Protein AF-A0A2S4LBQ1-F1 (afdb_monomer)

Secondary structure (DSSP, 8-state):
-HHHHHHHHHHHHHHHT--SSEEEEES-SSGGGGGSTTPPP-EEEEE-GGGGTTSS------TTGGGSHHHHHHHHHSTTT-----------------EEEEEEEESSS---HHHHHH-HHHHHHHHHHHHHHHHHS---EEEE-HHHHHHHTTT-TTSEE--S---S--TTTT-SEEEEE------GGGHHHHHHH---HHHHHIIIIIHHHHHHHTTSGGGSTT--SEEEEEEEEHHHHHHHHHHHHHTTS-S-EEEEE-GGGT-TT-PPPPPHHHHHHHHHHTT--HHHHHHHHHHHHHHHHHHHHHHHHHHHHHTT--PPPPPPP-------PPP--

Solvent-accessible surface area (backbone atoms only — not comparable to full-atom values): 19898 Å² total; per-residue (Å²): 118,75,66,60,56,53,52,54,49,52,54,46,52,58,38,61,66,34,88,52,35,35,41,60,51,59,78,57,96,46,77,72,56,58,70,41,91,90,51,79,82,48,73,45,79,49,71,35,77,60,48,47,71,93,48,98,71,84,90,79,95,58,89,61,39,81,61,25,66,61,41,48,48,30,57,65,75,39,65,89,77,64,89,85,82,90,77,81,73,78,70,76,78,65,75,35,62,28,41,34,40,32,35,17,39,18,71,52,45,80,72,40,60,67,44,45,67,72,33,74,66,34,40,50,50,50,49,28,52,50,56,47,58,65,70,65,81,64,50,34,31,35,32,33,42,69,73,45,41,71,65,45,57,87,72,57,75,82,28,46,81,46,68,57,80,74,83,92,66,70,88,42,36,87,25,47,25,35,36,48,51,60,55,40,64,67,50,84,85,45,47,61,59,25,69,74,71,66,54,51,60,64,55,43,23,43,42,48,31,50,46,42,48,52,64,46,62,53,31,20,26,80,54,44,45,71,38,63,56,68,36,40,38,40,31,50,17,43,71,60,38,52,56,50,48,51,51,32,42,78,67,68,51,28,82,52,63,46,80,42,78,37,65,90,40,73,36,31,76,51,69,66,78,78,48,75,64,57,53,47,53,53,34,54,73,70,71,45,53,72,65,57,57,50,48,52,50,51,52,54,50,52,49,52,50,50,51,52,52,50,51,53,49,50,52,32,49,74,69,70,68,58,75,74,84,73,80,77,82,78,79,90,79,79,88,77,82,86,82,78,135

Radius of gyration: 30.33 Å; Cα contacts (8 Å, |Δi|>4): 423; chains: 1; bounding box: 63×108×74 Å

Foldseek 3Di:
DVVVVVVVVVVQVVQCPLPFQKHKDWLDPDVVVVVDPPDDIDIDMAGECSNVVVDPDDDDDDDVLCLAPNNLLRCQVCVPPDDDDDDDDDDDQQPAAAAEEEEAAAAQDDADPCLCQPPPVNVVLLVLVLVVLLVVVQAAEEEEPPSSLVVNPPPPVNYHYDYLDDPDDLPAAARQEYEYEYFDWDDPVCVSVCVVSVDDRVSRRCNGPVSSLLVNLCSYVLVHSHDHYYHYYYYHYQVSLVSNQCVCVVVVSHPNYHYHYDVSSVCHNPHDPDDPVSVVVVCVVVVHDPVVVVVVVVVVVVVVVVVVVVVVQVVCVVVVNDDDDDDPDDPPDDPDDDDDD

Nearest PDB structures (foldseek):
  5wwp-assembly2_A  TM=4.943E-01  e=4.590E-01  Human betacoronavirus 2c EMC/2012
  4pz9-assembly1_B  TM=3.733E-01  e=1.893E-01  Mycobacterium tuberculosis H37Rv
  1vic-assembly3_B  TM=4.348E-01  e=1.328E+00  Haemophilus influenzae
  1qx1-assembly1_A  TM=2.389E-01  e=1.586E-01  Drosophila melanogaster
  8x8i-assembly1_A  TM=2.934E-01  e=1.252E+00  Acinetobacter baumannii

Sequence (341 aa):
MADTHLRDLVAFDKRARAHQGGGVLVNVGDWRDATLKGRTVQWYSAWTPAALDGFASVEMAGANFWKSLCGLASQRLDAGQIEYVEERLGAGQRQAHPAVVLRYFTHAHTGSTAWWAHGSPGKQHLNSVLRHLLTMGDLGYYSGNECVTSYFEGWLRDAEAVRPKQAGTNGLIRHTSCAFIYSNKAQTADEPIRAALGFTADEIKRARETEDMIQFVMRGAVRDPAFTGTYTVYLYDRAQADVMGDYLRENGV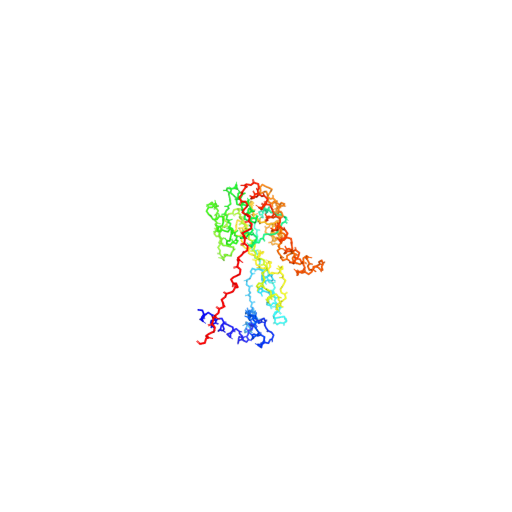TDDVRIEGIEEAGILDAERPASRREKKAALEAEGGSFAECKEAKRAAEAERGRRRRAEEKAARAANGTLRKRGRPMKTLSGCALPSTP

pLDDT: mean 84.42, std 12.94, range [39.72, 98.69]

Mean predicted aligned error: 11.98 Å

Structure (mmCIF, N/CA/C/O backbone):
data_AF-A0A2S4LBQ1-F1
#
_entry.id   AF-A0A2S4LBQ1-F1
#
loop_
_atom_site.group_PDB
_atom_site.id
_atom_site.type_symbol
_atom_site.label_atom_id
_atom_site.label_alt_id
_atom_site.label_comp_id
_atom_site.label_asym_id
_atom_site.label_entity_id
_atom_site.label_seq_id
_atom_site.pdbx_PDB_ins_code
_atom_site.Cartn_x
_atom_site.Cartn_y
_atom_site.Cartn_z
_atom_site.occupancy
_atom_site.B_iso_or_equiv
_atom_site.auth_seq_id
_atom_site.auth_comp_id
_atom_site.auth_asym_id
_atom_site.auth_atom_id
_atom_site.pdbx_PDB_model_num
ATOM 1 N N . MET A 1 1 ? 9.357 -32.390 9.691 1.00 48.75 1 MET A N 1
ATOM 2 C CA . MET A 1 1 ? 8.185 -32.275 8.790 1.00 48.75 1 MET A CA 1
ATOM 3 C C . MET A 1 1 ? 6.912 -32.890 9.376 1.00 48.75 1 MET A C 1
ATOM 5 O O . MET A 1 1 ? 5.875 -32.271 9.215 1.00 48.75 1 MET A O 1
ATOM 9 N N . ALA A 1 2 ? 6.949 -34.031 10.085 1.00 52.66 2 ALA A N 1
ATOM 10 C CA . ALA A 1 2 ? 5.744 -34.617 10.706 1.00 52.66 2 ALA A CA 1
ATOM 11 C C . ALA A 1 2 ? 5.078 -33.725 11.783 1.00 52.66 2 ALA A C 1
ATOM 13 O O . ALA A 1 2 ? 3.859 -33.695 11.897 1.00 52.66 2 ALA A O 1
ATOM 14 N N . ASP A 1 3 ? 5.878 -32.954 12.522 1.00 60.62 3 ASP A N 1
ATOM 15 C CA . ASP A 1 3 ? 5.424 -32.148 13.666 1.00 60.62 3 ASP A CA 1
ATOM 16 C C . ASP A 1 3 ? 4.601 -30.903 13.263 1.00 60.62 3 ASP A C 1
ATOM 18 O O . ASP A 1 3 ? 3.665 -30.484 13.940 1.00 60.62 3 ASP A O 1
ATOM 22 N N . THR A 1 4 ? 4.890 -30.330 12.089 1.00 65.94 4 THR A N 1
ATOM 23 C CA . THR A 1 4 ? 4.202 -29.130 11.585 1.00 65.94 4 THR A CA 1
ATOM 24 C C . THR A 1 4 ? 2.742 -29.420 11.227 1.00 65.94 4 THR A C 1
ATOM 26 O O . THR A 1 4 ? 1.858 -28.652 11.586 1.00 65.94 4 THR A O 1
ATOM 29 N N . HIS A 1 5 ? 2.469 -30.568 10.599 1.00 74.12 5 HIS A N 1
ATOM 30 C CA . HIS A 1 5 ? 1.103 -30.961 10.238 1.00 74.12 5 HIS A CA 1
ATOM 31 C C . HIS A 1 5 ? 0.240 -31.291 11.457 1.00 74.12 5 HIS A C 1
ATOM 33 O O . HIS A 1 5 ? -0.955 -31.003 11.460 1.00 74.12 5 HIS A O 1
ATOM 39 N N . LEU A 1 6 ? 0.844 -31.861 12.504 1.00 81.25 6 LEU A N 1
ATOM 40 C CA . LEU A 1 6 ? 0.139 -32.149 13.749 1.00 81.25 6 LEU A CA 1
ATOM 41 C C . LEU A 1 6 ? -0.293 -30.849 14.441 1.00 81.25 6 LEU A C 1
ATOM 43 O O . LEU A 1 6 ? -1.423 -30.742 14.909 1.00 81.25 6 LEU A O 1
ATOM 47 N N . ARG A 1 7 ? 0.573 -29.828 14.427 1.00 82.31 7 ARG A N 1
ATOM 48 C CA . ARG A 1 7 ? 0.258 -28.491 14.947 1.00 82.31 7 ARG A CA 1
ATOM 49 C C . ARG A 1 7 ? -0.918 -27.842 14.214 1.00 82.31 7 ARG A C 1
ATOM 51 O O . ARG A 1 7 ? -1.809 -27.300 14.868 1.00 82.31 7 ARG A O 1
ATOM 58 N N . ASP A 1 8 ? -0.938 -27.922 12.886 1.00 81.88 8 ASP A N 1
ATOM 59 C CA . ASP A 1 8 ? -2.019 -27.353 12.074 1.00 81.88 8 ASP A CA 1
ATOM 60 C C . ASP A 1 8 ? -3.351 -28.081 12.311 1.00 81.88 8 ASP A C 1
ATOM 62 O O . ASP A 1 8 ? -4.396 -27.439 12.415 1.00 81.88 8 ASP A O 1
ATOM 66 N N . LEU A 1 9 ? -3.322 -29.409 12.475 1.00 83.81 9 LEU A N 1
ATOM 67 C CA . LEU A 1 9 ? -4.503 -30.217 12.802 1.00 83.81 9 LEU A CA 1
ATOM 68 C C . LEU A 1 9 ? -5.052 -29.926 14.202 1.00 83.81 9 LEU A C 1
ATOM 70 O O . LEU A 1 9 ? -6.264 -29.831 14.375 1.00 83.81 9 LEU A O 1
ATOM 74 N N . VAL A 1 10 ? -4.181 -29.740 15.197 1.00 86.06 10 VAL A N 1
ATOM 75 C CA . VAL A 1 10 ? -4.597 -29.348 16.554 1.00 86.06 10 VAL A CA 1
ATOM 76 C C . VAL A 1 10 ? -5.243 -27.961 16.542 1.00 86.06 10 VAL A C 1
ATOM 78 O O . VAL A 1 10 ? -6.263 -27.745 17.197 1.00 86.06 10 VAL A O 1
ATOM 81 N N . ALA A 1 11 ? -4.682 -27.015 15.783 1.00 84.12 11 ALA A N 1
ATOM 82 C CA . ALA A 1 11 ? -5.269 -25.687 15.630 1.00 84.12 11 ALA A CA 1
ATOM 83 C C . ALA A 1 11 ? -6.639 -25.743 14.934 1.00 84.12 11 ALA A C 1
ATOM 85 O O . ALA A 1 11 ? -7.570 -25.071 15.381 1.00 84.12 11 ALA A O 1
ATOM 86 N N . PHE A 1 12 ? -6.764 -26.567 13.889 1.00 85.50 12 PHE A N 1
ATOM 87 C CA . PHE A 1 12 ? -8.025 -26.837 13.204 1.00 85.50 12 PHE A CA 1
ATOM 88 C C . PHE A 1 12 ? -9.078 -27.401 14.165 1.00 85.50 12 PHE A C 1
ATOM 90 O O . PHE A 1 12 ? -10.135 -26.797 14.310 1.00 85.50 12 PHE A O 1
ATOM 97 N N . ASP A 1 13 ? -8.785 -28.504 14.862 1.00 84.19 13 ASP A N 1
ATOM 98 C CA . ASP A 1 13 ? -9.733 -29.175 15.764 1.00 84.19 13 ASP A CA 1
ATOM 99 C C . ASP A 1 13 ? -10.187 -28.239 16.893 1.00 84.19 13 ASP A C 1
ATOM 101 O O . ASP A 1 13 ? -11.384 -28.093 17.138 1.00 84.19 13 ASP A O 1
ATOM 105 N N . LYS A 1 14 ? -9.250 -27.496 17.500 1.00 83.75 14 LYS A N 1
ATOM 106 C CA . LYS A 1 14 ? -9.571 -26.503 18.534 1.00 83.75 14 LYS A CA 1
ATOM 107 C C . LYS A 1 14 ? -10.541 -25.433 18.030 1.00 83.75 14 LYS A C 1
ATOM 109 O O . LYS A 1 14 ? -11.417 -25.007 18.777 1.00 83.75 14 LYS A O 1
ATOM 114 N N . ARG A 1 15 ? -10.370 -24.963 16.791 1.00 83.75 15 ARG A N 1
ATOM 115 C CA . ARG A 1 15 ? -11.239 -23.937 16.195 1.00 83.75 15 ARG A CA 1
ATOM 116 C C . ARG A 1 15 ? -12.564 -24.514 15.713 1.00 83.75 15 ARG A C 1
ATOM 118 O O . ARG A 1 15 ? -13.578 -23.858 15.888 1.00 83.75 15 ARG A O 1
ATOM 125 N N . ALA A 1 16 ? -12.570 -25.727 15.172 1.00 82.62 16 ALA A N 1
ATOM 126 C CA . ALA A 1 16 ? -13.782 -26.413 14.738 1.00 82.62 16 ALA A CA 1
ATOM 127 C C . ALA A 1 16 ? -14.709 -26.755 15.917 1.00 82.62 16 ALA A C 1
ATOM 129 O O . ALA A 1 16 ? -15.925 -26.746 15.765 1.00 82.62 16 ALA A O 1
ATOM 130 N N . ARG A 1 17 ? -14.138 -27.025 17.099 1.00 82.00 17 ARG A N 1
ATOM 131 C CA . ARG A 1 17 ? -14.880 -27.248 18.352 1.00 82.00 17 ARG A CA 1
ATOM 132 C C . ARG A 1 17 ? -15.258 -25.965 19.092 1.00 82.00 17 ARG A C 1
ATOM 134 O O . ARG A 1 17 ? -15.948 -26.041 20.104 1.00 82.00 17 ARG A O 1
ATOM 141 N N . ALA A 1 18 ? -14.777 -24.799 18.660 1.00 74.81 18 ALA A N 1
ATOM 142 C CA . ALA A 1 18 ? -15.164 -23.546 19.290 1.00 74.81 18 ALA A CA 1
ATOM 143 C C . ALA A 1 18 ? -16.629 -23.261 18.927 1.00 74.81 18 ALA A C 1
ATOM 145 O O . ALA A 1 18 ? -16.934 -22.924 17.792 1.00 74.81 18 ALA A O 1
ATOM 146 N N . HIS A 1 19 ? -17.536 -23.443 19.885 1.00 62.94 19 HIS A N 1
ATOM 147 C CA . HIS A 1 19 ? -18.978 -23.318 19.660 1.00 62.94 19 HIS A CA 1
ATOM 148 C C . HIS A 1 19 ? -19.484 -21.862 19.630 1.00 62.94 19 HIS A C 1
ATOM 150 O O . HIS A 1 19 ? -20.639 -21.645 19.280 1.00 62.94 19 HIS A O 1
ATOM 156 N N . GLN A 1 20 ? -18.647 -20.873 19.978 1.00 63.56 20 GLN A N 1
ATOM 157 C CA . GLN A 1 20 ? -19.043 -19.465 20.138 1.00 63.56 20 GLN A CA 1
ATOM 158 C C . GLN A 1 20 ? -18.244 -18.546 19.200 1.00 63.56 20 GLN A C 1
ATOM 160 O O . GLN A 1 20 ? -17.024 -18.431 19.339 1.00 63.56 20 GLN A O 1
ATOM 165 N N . GLY A 1 21 ? -18.947 -17.928 18.235 1.00 59.88 21 GLY A N 1
ATOM 166 C CA . GLY A 1 21 ? -18.478 -16.917 17.261 1.00 59.88 21 GLY A CA 1
ATOM 167 C C . GLY A 1 21 ? -17.111 -17.141 16.624 1.00 59.88 21 GLY A C 1
ATOM 168 O O . GLY A 1 21 ? -16.351 -16.216 16.334 1.00 59.88 21 GLY A O 1
ATOM 169 N N . GLY A 1 22 ? -16.777 -18.405 16.420 1.00 66.12 22 GLY A N 1
ATOM 170 C CA . GLY A 1 22 ? -15.625 -18.837 15.666 1.00 66.12 22 GLY A CA 1
ATOM 171 C C . GLY A 1 22 ? -16.036 -20.014 14.808 1.00 66.12 22 GLY A C 1
ATOM 172 O O . GLY A 1 22 ? -16.826 -20.855 15.223 1.00 66.12 22 GLY A O 1
ATOM 173 N N . GLY A 1 23 ? -15.507 -20.064 13.596 1.00 75.56 23 GLY A N 1
ATOM 174 C CA . GLY A 1 23 ? -15.788 -21.149 12.672 1.00 75.56 23 GLY A CA 1
ATOM 175 C C . GLY A 1 23 ? -14.557 -21.498 11.867 1.00 75.56 23 GLY A C 1
ATOM 176 O O . GLY A 1 23 ? -13.626 -20.695 11.730 1.00 75.56 23 GLY A O 1
ATOM 177 N N . VAL A 1 24 ? -14.560 -22.709 11.323 1.00 83.50 24 VAL A N 1
ATOM 178 C CA . VAL A 1 24 ? -13.585 -23.105 10.319 1.00 83.50 24 VAL A CA 1
ATOM 179 C C . VAL A 1 24 ? -14.278 -23.221 8.973 1.00 83.50 24 VAL A C 1
ATOM 181 O O . VAL A 1 24 ? -15.224 -23.984 8.812 1.00 83.50 24 VAL A O 1
ATOM 184 N N . LEU A 1 25 ? -13.775 -22.476 7.996 1.00 81.25 25 LEU A N 1
ATOM 185 C CA . LEU A 1 25 ? -14.140 -22.628 6.596 1.00 81.25 25 LEU A CA 1
ATOM 186 C C . LEU A 1 25 ? -13.169 -23.618 5.969 1.00 81.25 25 LEU A C 1
ATOM 188 O O . LEU A 1 25 ? -11.956 -23.426 6.063 1.00 81.25 25 LEU A O 1
ATOM 192 N N . VAL A 1 26 ? -13.689 -24.657 5.324 1.00 83.62 26 VAL A N 1
ATOM 193 C CA . VAL A 1 26 ? -12.881 -25.666 4.634 1.00 83.62 26 VAL A CA 1
ATOM 194 C C . VAL A 1 26 ? -13.184 -25.604 3.145 1.00 83.62 26 VAL A C 1
ATOM 196 O O . VAL A 1 26 ? -14.332 -25.466 2.736 1.00 83.62 26 VAL A O 1
ATOM 199 N N . ASN A 1 27 ? -12.153 -25.717 2.312 1.00 79.75 27 ASN A N 1
ATOM 200 C CA . ASN A 1 27 ? -12.293 -25.681 0.857 1.00 79.75 27 ASN A CA 1
ATOM 201 C C . ASN A 1 27 ? -12.799 -27.010 0.245 1.00 79.75 27 ASN A C 1
ATOM 203 O O . ASN A 1 27 ? -12.597 -27.238 -0.950 1.00 79.75 27 ASN A O 1
ATOM 207 N N . VAL A 1 28 ? -13.412 -27.905 1.025 1.00 82.00 28 VAL A N 1
ATOM 208 C CA . VAL A 1 28 ? -14.044 -29.144 0.542 1.00 82.00 28 VAL A CA 1
ATOM 209 C C . VAL A 1 28 ? -15.485 -29.216 1.037 1.00 82.00 28 VAL A C 1
ATOM 211 O O . VAL A 1 28 ? -15.759 -28.858 2.179 1.00 82.00 28 VAL A O 1
ATOM 214 N N . GLY A 1 29 ? -16.397 -29.659 0.168 1.00 76.62 29 GLY A N 1
ATOM 215 C CA . GLY A 1 29 ? -17.800 -29.884 0.533 1.00 76.62 29 GLY A CA 1
ATOM 216 C C . GLY A 1 29 ? -18.014 -31.239 1.209 1.00 76.62 29 GLY A C 1
ATOM 217 O O . GLY A 1 29 ? -18.927 -31.386 2.015 1.00 76.62 29 GLY A O 1
ATOM 218 N N . ASP A 1 30 ? -17.145 -32.210 0.914 1.00 82.69 30 ASP A N 1
ATOM 219 C CA . ASP A 1 30 ? -17.154 -33.543 1.505 1.00 82.69 30 ASP A CA 1
ATOM 220 C C . ASP A 1 30 ? -15.721 -34.007 1.817 1.00 82.69 30 ASP A C 1
ATOM 222 O O . ASP A 1 30 ? -14.796 -33.811 1.027 1.00 82.69 30 ASP A O 1
ATOM 226 N N . TRP A 1 31 ? -15.514 -34.669 2.958 1.00 85.06 31 TRP A N 1
ATOM 227 C CA . TRP A 1 31 ? -14.204 -35.218 3.332 1.00 85.06 31 TRP A CA 1
ATOM 228 C C . TRP A 1 31 ? -13.714 -36.320 2.388 1.00 85.06 31 TRP A C 1
ATOM 230 O O . TRP A 1 31 ? -12.511 -36.557 2.293 1.00 85.06 31 TRP A O 1
ATOM 240 N N . ARG A 1 32 ? -14.605 -36.960 1.628 1.00 86.62 32 ARG A N 1
ATOM 241 C CA . ARG A 1 32 ? -14.235 -37.875 0.542 1.00 86.62 32 ARG A CA 1
ATOM 242 C C . ARG A 1 32 ? -13.427 -37.156 -0.538 1.00 86.62 32 ARG A C 1
ATOM 244 O O . ARG A 1 32 ? -12.479 -37.742 -1.062 1.00 86.62 32 ARG A O 1
ATOM 251 N N . ASP A 1 33 ? -13.698 -35.875 -0.789 1.00 82.44 33 ASP A N 1
ATOM 252 C CA . ASP A 1 33 ? -12.947 -35.070 -1.759 1.00 82.44 33 ASP A CA 1
ATOM 253 C C . ASP A 1 33 ? -11.495 -34.849 -1.319 1.00 82.44 33 ASP A C 1
ATOM 255 O O . ASP A 1 33 ? -10.606 -34.702 -2.159 1.00 82.44 33 ASP A O 1
ATOM 259 N N . ALA A 1 34 ? -11.226 -34.879 -0.008 1.00 83.25 34 ALA A N 1
ATOM 260 C CA . ALA A 1 34 ? -9.873 -34.779 0.536 1.00 83.25 34 ALA A CA 1
ATOM 261 C C . ALA A 1 34 ? -8.986 -35.975 0.153 1.00 83.25 34 ALA A C 1
ATOM 263 O O . ALA A 1 34 ? -7.762 -35.865 0.187 1.00 83.25 34 ALA A O 1
ATOM 264 N N . THR A 1 35 ? -9.587 -37.108 -0.226 1.00 83.62 35 THR A N 1
ATOM 265 C CA . THR A 1 35 ? -8.860 -38.310 -0.663 1.00 83.62 35 THR A CA 1
ATOM 266 C C . THR A 1 35 ? -8.520 -38.296 -2.155 1.00 83.62 35 THR A C 1
ATOM 268 O O . THR A 1 35 ? -7.726 -39.118 -2.619 1.00 83.62 35 THR A O 1
ATOM 271 N N . LEU A 1 36 ? -9.084 -37.355 -2.925 1.00 83.31 36 LEU A N 1
ATOM 272 C CA . LEU A 1 36 ? -8.847 -37.258 -4.361 1.00 83.31 36 LEU A CA 1
ATOM 273 C C . LEU A 1 36 ? -7.399 -36.850 -4.644 1.00 83.31 36 LEU A C 1
ATOM 275 O O . LEU A 1 36 ? -6.871 -35.868 -4.116 1.00 83.31 36 LEU A O 1
ATOM 279 N N . LYS A 1 37 ? -6.750 -37.597 -5.541 1.00 81.69 37 LYS A N 1
ATOM 280 C CA . LYS A 1 37 ? -5.351 -37.364 -5.906 1.00 81.69 37 LYS A CA 1
ATOM 281 C C . LYS A 1 37 ? -5.170 -35.950 -6.467 1.00 81.69 37 LYS A C 1
ATOM 283 O O . LYS A 1 37 ? -5.755 -35.600 -7.487 1.00 81.69 37 LYS A O 1
ATOM 288 N N . GLY A 1 38 ? -4.310 -35.165 -5.820 1.00 79.56 38 GLY A N 1
ATOM 289 C CA . GLY A 1 38 ? -4.009 -33.786 -6.213 1.00 79.56 38 GLY A CA 1
ATOM 290 C C . GLY A 1 38 ? -4.919 -32.722 -5.590 1.00 79.56 38 GLY A C 1
ATOM 291 O O . GLY A 1 38 ? -4.712 -31.542 -5.866 1.00 79.56 38 GLY A O 1
ATOM 292 N N . ARG A 1 39 ? -5.886 -33.094 -4.737 1.00 79.81 39 ARG A N 1
ATOM 293 C CA . ARG A 1 39 ? -6.650 -32.133 -3.934 1.00 79.81 39 ARG A CA 1
ATOM 294 C C . ARG A 1 39 ? -5.860 -31.759 -2.679 1.00 79.81 39 ARG A C 1
ATOM 296 O O . ARG A 1 39 ? -5.454 -32.625 -1.913 1.00 79.81 39 ARG A O 1
ATOM 303 N N . THR A 1 40 ? -5.665 -30.462 -2.452 1.00 81.06 40 THR A N 1
ATOM 304 C CA . THR A 1 40 ? -5.128 -29.941 -1.187 1.00 81.06 40 THR A CA 1
ATOM 305 C C . THR A 1 40 ? -6.278 -29.406 -0.342 1.00 81.06 40 THR A C 1
ATOM 307 O O . THR A 1 40 ? -6.979 -28.485 -0.770 1.00 81.06 40 THR A O 1
ATOM 310 N N . VAL A 1 41 ? -6.459 -29.969 0.855 1.00 81.94 41 VAL A N 1
ATOM 311 C CA . VAL A 1 41 ? -7.394 -29.423 1.846 1.00 81.94 41 VAL A CA 1
ATOM 312 C C . VAL A 1 41 ? -6.783 -28.169 2.452 1.00 81.94 41 VAL A C 1
ATOM 314 O O . VAL A 1 41 ? -5.652 -28.181 2.933 1.00 81.94 41 VAL A O 1
ATOM 317 N N . GLN A 1 42 ? -7.540 -27.084 2.410 1.00 82.69 42 GLN A N 1
ATOM 318 C CA . GLN A 1 42 ? -7.201 -25.807 3.014 1.00 82.69 42 GLN A CA 1
ATOM 319 C C . GLN A 1 42 ? -8.330 -25.417 3.950 1.00 82.69 42 GLN A C 1
ATOM 321 O O . GLN A 1 42 ? -9.505 -25.663 3.661 1.00 82.69 42 GLN A O 1
ATOM 326 N N . TRP A 1 43 ? -7.959 -24.794 5.059 1.00 83.88 43 TRP A N 1
ATOM 327 C CA . TRP A 1 43 ? -8.909 -24.315 6.039 1.00 83.88 43 TRP A CA 1
ATOM 328 C C . TRP A 1 43 ? -8.529 -22.921 6.526 1.00 83.88 43 TRP A C 1
ATOM 330 O O . TRP A 1 43 ? -7.362 -22.529 6.486 1.00 83.88 43 TRP A O 1
ATOM 340 N N . TYR A 1 44 ? -9.535 -22.182 6.978 1.00 82.69 44 TYR A N 1
ATOM 341 C CA . TYR A 1 44 ? -9.406 -20.833 7.511 1.00 82.69 44 TYR A CA 1
ATOM 342 C C . TYR A 1 44 ? -10.221 -20.740 8.790 1.00 82.69 44 TYR A C 1
ATOM 344 O O . TYR A 1 44 ? -11.392 -21.112 8.791 1.00 82.69 44 TYR A O 1
ATOM 352 N N . SER A 1 45 ? -9.634 -20.227 9.868 1.00 84.44 45 SER A N 1
ATOM 353 C CA . SER A 1 45 ? -10.427 -19.809 11.023 1.00 84.44 45 SER A CA 1
ATOM 354 C C . SER A 1 45 ? -10.935 -18.391 10.812 1.00 84.44 45 SER A C 1
ATOM 356 O O . SER A 1 45 ? -10.127 -17.493 10.563 1.00 84.44 45 SER A O 1
ATOM 358 N N . ALA A 1 46 ? -12.230 -18.182 11.000 1.00 80.94 46 ALA A N 1
ATOM 359 C CA . ALA A 1 46 ? -12.789 -16.860 11.223 1.00 80.94 46 ALA A CA 1
ATOM 360 C C . ALA A 1 46 ? -13.095 -16.690 12.714 1.00 80.94 46 ALA A C 1
ATOM 362 O O . ALA A 1 46 ? -13.520 -17.636 13.380 1.00 80.94 46 ALA A O 1
ATOM 363 N N . TRP A 1 47 ? -12.839 -15.495 13.232 1.00 84.81 47 TRP A N 1
ATOM 364 C CA . TRP A 1 47 ? -13.345 -15.053 14.523 1.00 84.81 47 TRP A CA 1
ATOM 365 C C . TRP A 1 47 ? -14.281 -13.887 14.264 1.00 84.81 47 TRP A C 1
ATOM 367 O O . TRP A 1 47 ? -13.970 -13.039 13.423 1.00 84.81 47 TRP A O 1
ATOM 377 N N . THR A 1 48 ? -15.384 -13.849 14.991 1.00 84.00 48 THR A N 1
ATOM 378 C CA . THR A 1 48 ? -16.337 -12.754 14.953 1.00 84.00 48 THR A CA 1
ATOM 379 C C . THR A 1 48 ? -16.709 -12.332 16.380 1.00 84.00 48 THR A C 1
ATOM 381 O O . THR A 1 48 ? -16.540 -13.119 17.320 1.00 84.00 48 THR A O 1
ATOM 384 N N . PRO A 1 49 ? -17.208 -11.100 16.594 1.00 86.62 49 PRO A N 1
ATOM 385 C CA . PRO A 1 49 ? -17.632 -10.642 17.911 1.00 86.62 49 PRO A CA 1
ATOM 386 C C . PRO A 1 49 ? -18.762 -11.478 18.525 1.00 86.62 49 PRO A C 1
ATOM 388 O O . PRO A 1 49 ? -18.933 -11.414 19.736 1.00 86.62 49 PRO A O 1
ATOM 391 N N . ALA A 1 50 ? -19.456 -12.338 17.762 1.00 84.00 50 ALA A N 1
ATOM 392 C CA . ALA A 1 50 ? -20.423 -13.300 18.308 1.00 84.00 50 ALA A CA 1
ATOM 393 C C . ALA A 1 50 ? -19.782 -14.251 19.335 1.00 84.00 50 ALA A C 1
ATOM 395 O O . ALA A 1 50 ? -20.474 -14.884 20.125 1.00 84.00 50 ALA A O 1
ATOM 396 N N . ALA A 1 51 ? -18.448 -14.350 19.359 1.00 84.94 51 ALA A N 1
ATOM 397 C CA . ALA A 1 51 ? -17.716 -15.154 20.332 1.00 84.94 51 ALA A CA 1
ATOM 398 C C . ALA A 1 51 ? -17.765 -14.551 21.741 1.00 84.94 51 ALA A C 1
ATOM 400 O O . ALA A 1 51 ? -17.279 -15.161 22.690 1.00 84.94 51 ALA A O 1
ATOM 401 N N . LEU A 1 52 ? -18.293 -13.334 21.856 1.00 87.00 52 LEU A N 1
ATOM 402 C CA . LEU A 1 52 ? -18.444 -12.564 23.079 1.00 87.00 52 LEU A CA 1
ATOM 403 C C . LEU A 1 52 ? -19.918 -12.523 23.519 1.00 87.00 52 LEU A C 1
ATOM 405 O O . LEU A 1 52 ? -20.335 -11.551 24.135 1.00 87.00 52 LEU A O 1
ATOM 409 N N . ASP A 1 53 ? -20.699 -13.568 23.221 1.00 84.12 53 ASP A N 1
ATOM 410 C CA . ASP A 1 53 ? -22.138 -13.687 23.531 1.00 84.12 53 ASP A CA 1
ATOM 411 C C . ASP A 1 53 ? -22.508 -13.473 25.015 1.00 84.12 53 ASP A C 1
ATOM 413 O O . ASP A 1 53 ? -23.646 -13.130 25.332 1.00 84.12 53 ASP A O 1
ATOM 417 N N . GLY A 1 54 ? -21.547 -13.623 25.929 1.00 86.69 54 GLY A N 1
ATOM 418 C CA . GLY A 1 54 ? -21.698 -13.305 27.350 1.00 86.69 54 GLY A CA 1
ATOM 419 C C . GLY A 1 54 ? -21.715 -11.807 27.681 1.00 86.69 54 GLY A C 1
ATOM 420 O O . GLY A 1 54 ? -21.977 -11.446 28.829 1.00 86.69 54 GLY A O 1
ATOM 421 N N . PHE A 1 55 ? -21.428 -10.934 26.715 1.00 89.56 55 PHE A N 1
ATOM 422 C CA . PHE A 1 55 ? -21.449 -9.484 26.880 1.00 89.56 55 PHE A CA 1
ATOM 423 C C . PHE A 1 55 ? -22.689 -8.886 26.212 1.00 89.56 55 PHE A C 1
ATOM 425 O O . PHE A 1 55 ? -23.005 -9.200 25.070 1.00 89.56 55 PHE A O 1
ATOM 432 N N . ALA A 1 56 ? -23.369 -7.971 26.911 1.00 88.31 56 ALA A N 1
ATOM 433 C CA . ALA A 1 56 ? -24.518 -7.253 26.352 1.00 88.31 56 ALA A CA 1
ATOM 434 C C . ALA A 1 56 ? -24.123 -6.305 25.202 1.00 88.31 56 ALA A C 1
ATOM 436 O O . ALA A 1 56 ? -24.923 -6.054 24.305 1.00 88.31 56 ALA A O 1
ATOM 437 N N . SER A 1 57 ? -22.895 -5.782 25.231 1.00 90.25 57 SER A N 1
ATOM 438 C CA . SER A 1 57 ? -22.298 -4.968 24.173 1.00 90.25 57 SER A CA 1
ATOM 439 C C . SER A 1 57 ? -20.770 -5.074 24.215 1.00 90.25 57 SER A C 1
ATOM 441 O O . SER A 1 57 ? -20.184 -5.419 25.244 1.00 90.25 57 SER A O 1
ATOM 443 N N . VAL A 1 58 ? -20.121 -4.788 23.083 1.00 89.12 58 VAL A N 1
ATOM 444 C CA . VAL A 1 58 ? -18.659 -4.782 22.940 1.00 89.12 58 VAL A CA 1
ATOM 445 C C . VAL A 1 58 ? -18.247 -3.521 22.195 1.00 89.12 58 VAL A C 1
ATOM 447 O O . VAL A 1 58 ? -18.699 -3.281 21.078 1.00 89.12 58 VAL A O 1
ATOM 450 N N . GLU A 1 59 ? -17.352 -2.741 22.790 1.00 90.38 59 GLU A N 1
ATOM 451 C CA . GLU A 1 59 ? -16.762 -1.568 22.150 1.00 90.38 59 GLU A CA 1
ATOM 452 C C . GLU A 1 59 ? -15.407 -1.931 21.541 1.00 90.38 59 GLU A C 1
ATOM 454 O O . GLU A 1 59 ? -14.539 -2.515 22.195 1.00 90.38 59 GLU A O 1
ATOM 459 N N . MET A 1 60 ? -15.216 -1.589 20.266 1.00 85.19 60 MET A N 1
ATOM 460 C CA . MET A 1 60 ? -13.986 -1.876 19.534 1.00 85.19 60 MET A CA 1
ATOM 461 C C . MET A 1 60 ? -13.411 -0.594 18.940 1.00 85.19 60 MET A C 1
ATOM 463 O O . MET A 1 60 ? -13.976 -0.013 18.018 1.00 85.19 60 MET A O 1
ATOM 467 N N . ALA A 1 61 ? -12.228 -0.198 19.407 1.00 84.62 61 ALA A N 1
ATOM 468 C CA . ALA A 1 61 ? -11.425 0.801 18.716 1.00 84.62 61 ALA A CA 1
ATOM 469 C C . ALA A 1 61 ? -10.681 0.126 17.554 1.00 84.62 61 ALA A C 1
ATOM 471 O O . ALA A 1 61 ? -9.795 -0.705 17.764 1.00 84.62 61 ALA A O 1
ATOM 472 N N . GLY A 1 62 ? -11.040 0.474 16.320 1.00 77.56 62 GLY A N 1
ATOM 473 C CA . GLY A 1 62 ? -10.422 -0.085 15.122 1.00 77.56 62 GLY A CA 1
ATOM 474 C C . GLY A 1 62 ? -10.146 0.986 14.079 1.00 77.56 62 GLY A C 1
ATOM 475 O O . GLY A 1 62 ? -11.028 1.770 13.738 1.00 77.56 62 GLY A O 1
ATOM 476 N N . ALA A 1 63 ? -8.935 0.985 13.522 1.00 75.69 63 ALA A N 1
ATOM 477 C CA . ALA A 1 63 ? -8.668 1.737 12.305 1.00 75.69 63 ALA A CA 1
ATOM 478 C C . ALA A 1 63 ? -9.478 1.106 11.164 1.00 75.69 63 ALA A C 1
ATOM 480 O O . ALA A 1 63 ? -9.269 -0.060 10.824 1.00 75.69 63 ALA A O 1
ATOM 481 N N . ASN A 1 64 ? -10.430 1.865 10.616 1.00 82.19 64 ASN A N 1
ATOM 482 C CA . ASN A 1 64 ? -11.164 1.505 9.404 1.00 82.19 64 ASN A CA 1
ATOM 483 C C . ASN A 1 64 ? -11.857 0.119 9.463 1.00 82.19 64 ASN A C 1
ATOM 485 O O . ASN A 1 64 ? -11.885 -0.617 8.473 1.00 82.19 64 ASN A O 1
ATOM 489 N N . PHE A 1 65 ? -12.418 -0.248 10.628 1.00 87.75 65 PHE A N 1
ATOM 490 C CA . PHE A 1 65 ? -13.019 -1.569 10.889 1.00 87.75 65 PHE A CA 1
ATOM 491 C C . PHE A 1 65 ? -13.974 -2.018 9.774 1.00 87.75 65 PHE A C 1
ATOM 493 O O . PHE A 1 65 ? -13.843 -3.127 9.252 1.00 87.75 65 PHE A O 1
ATOM 500 N N . TRP A 1 66 ? -14.856 -1.118 9.345 1.00 88.19 66 TRP A N 1
ATOM 501 C CA . TRP A 1 66 ? -15.887 -1.344 8.331 1.00 88.19 66 TRP A CA 1
ATOM 502 C C . TRP A 1 66 ? -15.358 -1.740 6.952 1.00 88.19 66 TRP A C 1
ATOM 504 O O . TRP A 1 66 ? -16.048 -2.426 6.205 1.00 88.19 66 TRP A O 1
ATOM 514 N N . LYS A 1 67 ? -14.134 -1.327 6.607 1.00 88.69 67 LYS A N 1
ATOM 515 C CA . LYS A 1 67 ? -13.486 -1.660 5.327 1.00 88.69 67 LYS A CA 1
ATOM 516 C C . LYS A 1 67 ? -12.388 -2.720 5.494 1.00 88.69 67 LYS A C 1
ATOM 518 O O . LYS A 1 67 ? -11.749 -3.097 4.513 1.00 88.69 67 LYS A O 1
ATOM 523 N N . SER A 1 68 ? -12.155 -3.205 6.715 1.00 89.38 68 SER A N 1
ATOM 524 C CA . SER A 1 68 ? -11.182 -4.259 7.008 1.00 89.38 68 SER A CA 1
ATOM 525 C C . SER A 1 68 ? -11.723 -5.643 6.627 1.00 89.38 68 SER A C 1
ATOM 527 O O . SER A 1 68 ? -12.925 -5.894 6.707 1.00 89.38 68 SER A O 1
ATOM 529 N N . LEU A 1 69 ? -10.840 -6.591 6.286 1.00 88.94 69 LEU A N 1
ATOM 530 C CA . LEU A 1 69 ? -11.265 -7.976 6.015 1.00 88.94 69 LEU A CA 1
ATOM 531 C C . LEU A 1 69 ? -11.944 -8.629 7.223 1.00 88.94 69 LEU A C 1
ATOM 533 O O . LEU A 1 69 ? -12.821 -9.464 7.037 1.00 88.94 69 LEU A O 1
ATOM 537 N N . CYS A 1 70 ? -11.546 -8.253 8.442 1.00 87.44 70 CYS A N 1
ATOM 538 C CA . CYS A 1 70 ? -12.159 -8.759 9.666 1.00 87.44 70 CYS A CA 1
ATOM 539 C C . CYS A 1 70 ? -13.603 -8.262 9.793 1.00 87.44 70 CYS A C 1
ATOM 541 O O . CYS A 1 70 ? -14.511 -9.077 9.901 1.00 87.44 70 CYS A O 1
ATOM 543 N N . GLY A 1 71 ? -13.829 -6.948 9.683 1.00 88.81 71 GLY A N 1
ATOM 544 C CA . GLY A 1 71 ? -15.172 -6.365 9.754 1.00 88.81 71 GLY A CA 1
ATOM 545 C C . GLY A 1 71 ? -16.094 -6.881 8.650 1.00 88.81 71 GLY A C 1
ATOM 546 O O . GLY A 1 71 ? -17.217 -7.292 8.930 1.00 88.81 71 GLY A O 1
ATOM 547 N N . LEU A 1 72 ? -15.592 -6.971 7.413 1.00 89.81 72 LEU A N 1
ATOM 548 C CA . LEU A 1 72 ? -16.358 -7.527 6.296 1.00 89.81 72 LEU A CA 1
ATOM 549 C C . LEU A 1 72 ? -16.665 -9.022 6.484 1.00 89.81 72 LEU A C 1
ATOM 551 O O . LEU A 1 72 ? -17.781 -9.446 6.199 1.00 89.81 72 LEU A O 1
ATOM 555 N N . ALA A 1 73 ? -15.711 -9.833 6.964 1.00 88.31 73 ALA A N 1
ATOM 556 C CA . ALA A 1 73 ? -15.971 -11.242 7.285 1.00 88.31 73 ALA A CA 1
ATOM 557 C C . ALA A 1 73 ? -17.047 -11.362 8.367 1.00 88.31 73 ALA A C 1
ATOM 559 O O . ALA A 1 73 ? -17.973 -12.156 8.233 1.00 88.31 73 ALA A O 1
ATOM 560 N N . SER A 1 74 ? -16.931 -10.541 9.408 1.00 87.19 74 SER A N 1
ATOM 561 C CA . SER A 1 74 ? -17.820 -10.531 10.561 1.00 87.19 74 SER A CA 1
ATOM 562 C C . SER A 1 74 ? -19.265 -10.223 10.177 1.00 87.19 74 SER A C 1
ATOM 564 O O . SER A 1 74 ? -20.171 -10.972 10.520 1.00 87.19 74 SER A O 1
ATOM 566 N N . GLN A 1 75 ? -19.484 -9.183 9.369 1.00 87.19 75 GLN A N 1
ATOM 567 C CA . GLN A 1 75 ? -20.819 -8.821 8.876 1.00 87.19 75 GLN A CA 1
ATOM 568 C C . GLN A 1 75 ? -21.459 -9.909 8.007 1.00 87.19 75 GLN A C 1
ATOM 570 O O . GLN A 1 75 ? -22.680 -10.026 7.966 1.00 87.19 75 GLN A O 1
ATOM 575 N N . ARG A 1 76 ? -20.644 -10.691 7.289 1.00 87.00 76 ARG A N 1
ATOM 576 C CA . ARG A 1 76 ? -21.126 -11.752 6.394 1.00 87.00 76 ARG A CA 1
ATOM 577 C C . ARG A 1 76 ? -21.427 -13.048 7.134 1.00 87.00 76 ARG A C 1
ATOM 579 O O . ARG A 1 76 ? -22.367 -13.743 6.767 1.00 87.00 76 ARG A O 1
ATOM 586 N N . LEU A 1 77 ? -20.626 -13.377 8.144 1.00 84.00 77 LEU A N 1
ATOM 587 C CA . LEU A 1 77 ? -20.790 -14.589 8.945 1.00 84.00 77 LEU A CA 1
ATOM 588 C C . LEU A 1 77 ? -21.889 -14.440 10.003 1.00 84.00 77 LEU A C 1
ATOM 590 O O . LEU A 1 77 ? -22.672 -15.367 10.190 1.00 84.00 77 LEU A O 1
ATOM 594 N N . ASP A 1 78 ? -21.995 -13.264 10.619 1.00 81.81 78 ASP A N 1
ATOM 595 C CA . ASP A 1 78 ? -22.959 -12.978 11.687 1.00 81.81 78 ASP A CA 1
ATOM 596 C C . ASP A 1 78 ? -24.154 -12.162 11.182 1.00 81.81 78 ASP A C 1
ATOM 598 O O . ASP A 1 78 ? -24.747 -11.381 11.930 1.00 81.81 78 ASP A O 1
ATOM 602 N N . ALA A 1 79 ? -24.493 -12.283 9.896 1.00 77.31 79 ALA A N 1
ATOM 603 C CA . ALA A 1 79 ? -25.563 -11.502 9.291 1.00 77.31 79 ALA A CA 1
ATOM 604 C C . ALA A 1 79 ? -26.874 -11.679 10.083 1.00 77.31 79 ALA A C 1
ATOM 606 O O . ALA A 1 79 ? -27.454 -12.764 10.119 1.00 77.31 79 ALA A O 1
ATOM 607 N N . GLY A 1 80 ? -27.321 -10.602 10.738 1.00 77.75 80 GLY A N 1
ATOM 608 C CA . GLY A 1 80 ? -28.529 -10.579 11.570 1.00 77.75 80 GLY A CA 1
ATOM 609 C C . GLY A 1 80 ? -28.361 -11.051 13.022 1.00 77.75 80 GLY A C 1
ATOM 610 O O . GLY A 1 80 ? -29.352 -11.072 13.743 1.00 77.75 80 GLY A O 1
ATOM 611 N N . GLN A 1 81 ? -27.151 -11.410 13.463 1.00 83.12 81 GLN A N 1
ATOM 612 C CA . GLN A 1 81 ? -26.874 -11.821 14.851 1.00 83.12 81 GLN A CA 1
ATOM 613 C C . GLN A 1 81 ? -26.273 -10.696 15.703 1.00 83.12 81 GLN A C 1
ATOM 615 O O . GLN A 1 81 ? -26.443 -10.696 16.918 1.00 83.12 81 GLN A O 1
ATOM 620 N N . ILE A 1 82 ? -25.578 -9.743 15.074 1.00 85.81 82 ILE A N 1
ATOM 621 C CA . ILE A 1 82 ? -24.925 -8.611 15.743 1.00 85.81 82 ILE A CA 1
ATOM 622 C C . ILE A 1 82 ? -25.353 -7.314 15.071 1.00 85.81 82 ILE A C 1
ATOM 624 O O . ILE A 1 82 ? -25.252 -7.173 13.850 1.00 85.81 82 ILE A O 1
ATOM 628 N N . GLU A 1 83 ? -25.786 -6.353 15.880 1.00 89.88 83 GLU A N 1
ATOM 629 C CA . GLU A 1 83 ? -25.943 -4.968 15.457 1.00 89.88 83 GLU A CA 1
ATOM 630 C C . GLU A 1 83 ? -24.599 -4.2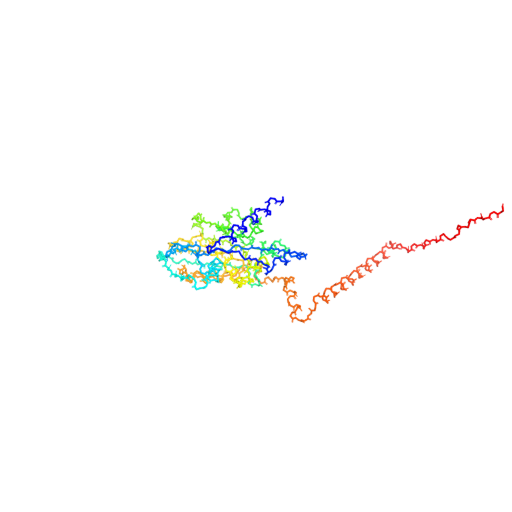49 15.586 1.00 89.88 83 GLU A C 1
ATOM 632 O O . GLU A 1 83 ? -23.987 -4.233 16.653 1.00 89.88 83 GLU A O 1
ATOM 637 N N . TYR A 1 84 ? -24.130 -3.657 14.490 1.00 88.81 84 TYR A N 1
ATOM 638 C CA . TYR A 1 84 ? -22.914 -2.857 14.501 1.00 88.81 84 TYR A CA 1
ATOM 639 C C . TYR A 1 84 ? -23.281 -1.374 14.470 1.00 88.81 84 TYR A C 1
ATOM 641 O O . TYR A 1 84 ? -23.947 -0.920 13.539 1.00 88.81 84 TYR A O 1
ATOM 649 N N . VAL A 1 85 ? -22.790 -0.617 15.450 1.00 89.75 85 VAL A N 1
ATOM 650 C CA . VAL A 1 85 ? -23.005 0.830 15.566 1.00 89.75 85 VAL A CA 1
ATOM 651 C C . VAL A 1 85 ? -21.666 1.547 15.396 1.00 89.75 85 VAL A C 1
ATOM 653 O O . VAL A 1 85 ? -20.689 1.211 16.062 1.00 89.75 85 VAL A O 1
ATOM 656 N N . GLU A 1 86 ? -21.596 2.515 14.477 1.00 88.81 86 GLU A N 1
ATOM 657 C CA . GLU A 1 86 ? -20.420 3.381 14.331 1.00 88.81 86 GLU A CA 1
ATOM 658 C C . GLU A 1 86 ? -20.567 4.591 15.249 1.00 88.81 86 GLU A C 1
ATOM 660 O O . GLU A 1 86 ? -21.420 5.449 15.025 1.00 88.81 86 GLU A O 1
ATOM 665 N N . GLU A 1 87 ? -19.688 4.693 16.241 1.00 86.38 87 GLU A N 1
ATOM 666 C CA . GLU A 1 87 ? -19.496 5.927 16.990 1.00 86.38 87 GLU A CA 1
ATOM 667 C C . GLU A 1 87 ? -18.186 6.586 16.564 1.00 86.38 87 GLU A C 1
ATOM 669 O O . GLU A 1 87 ? -17.092 6.031 16.711 1.00 86.38 87 GLU A O 1
ATOM 674 N N . ARG A 1 88 ? -18.289 7.803 16.029 1.00 76.81 88 ARG A N 1
ATOM 675 C CA . ARG A 1 88 ? -17.116 8.620 15.739 1.00 76.81 88 ARG A CA 1
ATOM 676 C C . ARG A 1 88 ? -16.678 9.312 17.015 1.00 76.81 88 ARG A C 1
ATOM 678 O O . ARG A 1 88 ? -17.200 10.368 17.365 1.00 76.81 88 ARG A O 1
ATOM 685 N N . LEU A 1 89 ? -15.681 8.729 17.672 1.00 74.12 89 LEU A N 1
ATOM 686 C CA . LEU A 1 89 ? -14.960 9.410 18.738 1.00 74.12 89 LEU A CA 1
ATOM 687 C C . LEU A 1 89 ? -14.380 10.694 18.148 1.00 74.12 89 LEU A C 1
ATOM 689 O O . LEU A 1 89 ? -13.626 10.635 17.175 1.00 74.12 89 LEU A O 1
ATOM 693 N N . GLY A 1 90 ? -14.790 11.843 18.689 1.00 62.59 90 GLY A N 1
ATOM 694 C CA . GLY A 1 90 ? -14.371 13.145 18.190 1.00 62.59 90 GLY A CA 1
ATOM 695 C C . GLY A 1 90 ? -12.855 13.177 18.045 1.00 62.59 90 GLY A C 1
ATOM 696 O O . GLY A 1 90 ? -12.129 13.134 19.038 1.00 62.59 90 GLY A O 1
ATOM 697 N N . ALA A 1 91 ? -12.370 13.222 16.803 1.00 57.66 91 ALA A N 1
ATOM 698 C CA . ALA A 1 91 ? -10.977 13.533 16.553 1.00 57.66 91 ALA A CA 1
ATOM 699 C C . ALA A 1 91 ? -10.739 14.898 17.201 1.00 57.66 91 ALA A C 1
ATOM 701 O O . ALA A 1 91 ? -11.504 15.833 16.947 1.00 57.66 91 ALA A O 1
ATOM 702 N N . GLY A 1 92 ? -9.736 15.008 18.078 1.00 58.66 92 GLY A N 1
ATOM 703 C CA . GLY A 1 92 ? -9.332 16.313 18.592 1.00 58.66 92 GLY A CA 1
ATOM 704 C C . GLY A 1 92 ? -9.232 17.270 17.407 1.00 58.66 92 GLY A C 1
ATOM 705 O O . GLY A 1 92 ? -8.650 16.893 16.388 1.00 58.66 92 GLY A O 1
ATOM 706 N N . GLN A 1 93 ? -9.891 18.431 17.498 1.00 64.56 93 GLN A N 1
ATOM 707 C CA . GLN A 1 93 ? -9.963 19.376 16.387 1.00 64.56 93 GLN A CA 1
ATOM 708 C C . GLN A 1 93 ? -8.547 19.614 15.873 1.00 64.56 93 GLN A C 1
ATOM 710 O O . GLN A 1 93 ? -7.687 20.124 16.596 1.00 64.56 93 GLN A O 1
ATOM 715 N N . ARG A 1 94 ? -8.294 19.177 14.639 1.00 79.06 94 ARG A N 1
ATOM 716 C CA . ARG A 1 94 ? -7.055 19.488 13.948 1.00 79.06 94 ARG A CA 1
ATOM 717 C C . ARG A 1 94 ? -6.915 21.010 13.933 1.00 79.06 94 ARG A C 1
ATOM 719 O O . ARG A 1 94 ? -7.862 21.714 13.601 1.00 79.06 94 ARG A O 1
ATOM 726 N N . GLN A 1 95 ? -5.756 21.501 14.357 1.00 81.62 95 GLN A N 1
ATOM 727 C CA . GLN A 1 95 ? -5.504 22.935 14.519 1.00 81.62 95 GLN A CA 1
ATOM 728 C C . GLN A 1 95 ? -4.972 23.559 13.223 1.00 81.62 95 GLN A C 1
ATOM 730 O O . GLN A 1 95 ? -5.091 24.766 13.028 1.00 81.62 95 GLN A O 1
ATOM 735 N N . ALA A 1 96 ? -4.396 22.738 12.340 1.00 87.44 96 ALA A N 1
ATOM 736 C CA . ALA A 1 96 ? -3.763 23.159 11.101 1.00 87.44 96 ALA A CA 1
ATOM 737 C C . ALA A 1 96 ? -4.035 22.194 9.937 1.00 87.44 96 ALA A C 1
ATOM 739 O O . ALA A 1 96 ? -4.088 20.978 10.119 1.00 87.44 96 ALA A O 1
ATOM 740 N N . HIS A 1 97 ? -4.129 22.741 8.724 1.00 90.31 97 HIS A N 1
ATOM 741 C CA . HIS A 1 97 ? -4.280 21.980 7.484 1.00 90.31 97 HIS A CA 1
ATOM 742 C C . HIS A 1 97 ? -3.022 22.159 6.615 1.00 90.31 97 HIS A C 1
ATOM 744 O O . HIS A 1 97 ? -2.841 23.230 6.038 1.00 90.31 97 HIS A O 1
ATOM 750 N N . PRO A 1 98 ? -2.125 21.159 6.548 1.00 95.06 98 PRO A N 1
ATOM 751 C CA . PRO A 1 98 ? -0.891 21.247 5.775 1.00 95.06 98 PRO A CA 1
ATOM 752 C C . PRO A 1 98 ? -1.149 21.118 4.275 1.00 95.06 98 PRO A C 1
ATOM 754 O O . PRO A 1 98 ? -2.116 20.477 3.862 1.00 95.06 98 PRO A O 1
ATOM 757 N N . ALA A 1 99 ? -0.235 21.630 3.457 1.00 97.75 99 ALA A N 1
ATOM 758 C CA . ALA A 1 99 ? -0.212 21.309 2.033 1.00 97.75 99 ALA A CA 1
ATOM 759 C C . ALA A 1 99 ? 0.365 19.900 1.838 1.00 97.75 99 ALA A C 1
ATOM 761 O O . ALA A 1 99 ? 1.421 19.579 2.388 1.00 97.75 99 ALA A O 1
ATOM 762 N N . VAL A 1 100 ? -0.293 19.047 1.054 1.00 98.31 100 VAL A N 1
ATOM 763 C CA . VAL A 1 100 ? 0.195 17.694 0.754 1.00 98.31 100 VAL A CA 1
ATOM 764 C C . VAL A 1 100 ? 0.437 17.535 -0.742 1.00 98.31 100 VAL A C 1
ATOM 766 O O . VAL A 1 100 ? -0.458 17.745 -1.558 1.00 98.31 100 VAL A O 1
ATOM 769 N N . VAL A 1 101 ? 1.647 17.113 -1.106 1.00 98.50 101 VAL A N 1
ATOM 770 C CA . VAL A 1 101 ? 2.033 16.828 -2.492 1.00 98.50 101 VAL A CA 1
ATOM 771 C C . VAL A 1 101 ? 2.209 15.323 -2.659 1.00 98.50 101 VAL A C 1
ATOM 773 O O . VAL A 1 101 ? 3.138 14.725 -2.120 1.00 98.50 101 VAL A O 1
ATOM 776 N N . LEU A 1 102 ? 1.304 14.699 -3.404 1.00 98.69 102 LEU A N 1
ATOM 777 C CA . LEU A 1 102 ? 1.325 13.281 -3.742 1.00 98.69 102 LEU A CA 1
ATOM 778 C C . LEU A 1 102 ? 1.978 13.115 -5.114 1.00 98.69 102 LEU A C 1
ATOM 780 O O . LEU A 1 102 ? 1.370 13.391 -6.148 1.00 98.69 102 LEU A O 1
ATOM 784 N N . ARG A 1 103 ? 3.228 12.662 -5.132 1.00 98.62 103 ARG A N 1
ATOM 785 C CA . ARG A 1 103 ? 3.996 12.450 -6.359 1.00 98.62 103 ARG A CA 1
ATOM 786 C C . ARG A 1 103 ? 3.949 10.981 -6.759 1.00 98.62 103 ARG A C 1
ATOM 788 O O . ARG A 1 103 ? 4.153 10.112 -5.912 1.00 98.62 103 ARG A O 1
ATOM 795 N N . TYR A 1 104 ? 3.694 10.688 -8.031 1.00 98.69 104 TYR A N 1
ATOM 796 C CA . TYR A 1 104 ? 3.624 9.316 -8.540 1.00 98.69 104 TYR A CA 1
ATOM 797 C C . TYR A 1 104 ? 4.565 9.080 -9.723 1.00 98.69 104 TYR A C 1
ATOM 799 O O . TYR A 1 104 ? 4.798 9.965 -10.544 1.00 98.69 104 TYR A O 1
ATOM 807 N N . PHE A 1 105 ? 5.104 7.864 -9.832 1.00 98.50 105 PHE A N 1
ATOM 808 C CA . PHE A 1 105 ? 6.099 7.536 -10.857 1.00 98.50 105 PHE A CA 1
ATOM 809 C C . PHE A 1 105 ? 5.505 7.077 -12.187 1.00 98.50 105 PHE A C 1
ATOM 811 O O . PHE A 1 105 ? 6.156 7.220 -13.215 1.00 98.50 105 PHE A O 1
ATOM 818 N N . THR A 1 106 ? 4.304 6.498 -12.192 1.00 97.88 106 THR A N 1
ATOM 819 C CA . THR A 1 106 ? 3.666 6.019 -13.424 1.00 97.88 106 THR A CA 1
ATOM 820 C C . THR A 1 106 ? 2.147 6.126 -13.376 1.00 97.88 106 THR A C 1
ATOM 822 O O . THR A 1 106 ? 1.529 5.949 -12.327 1.00 97.88 106 THR A O 1
ATOM 825 N N . HIS A 1 107 ? 1.519 6.397 -14.517 1.00 96.88 107 HIS A N 1
ATOM 826 C CA . HIS A 1 107 ? 0.074 6.213 -14.689 1.00 96.88 107 HIS A CA 1
ATOM 827 C C . HIS A 1 107 ? -0.253 5.113 -15.711 1.00 96.88 107 HIS A C 1
ATOM 829 O O . HIS A 1 107 ? -1.405 4.704 -15.820 1.00 96.88 107 HIS A O 1
ATOM 835 N N . ALA A 1 108 ? 0.747 4.616 -16.448 1.00 94.94 108 ALA A N 1
ATOM 836 C CA . ALA A 1 108 ? 0.558 3.624 -17.504 1.00 94.94 108 ALA A CA 1
ATOM 837 C C . ALA A 1 108 ? 0.304 2.203 -16.973 1.00 94.94 108 ALA A C 1
ATOM 839 O O . ALA A 1 108 ? -0.209 1.344 -17.689 1.00 94.94 108 ALA A O 1
ATOM 840 N N . HIS A 1 109 ? 0.674 1.913 -15.723 1.00 93.56 109 HIS A N 1
ATOM 841 C CA . HIS A 1 109 ? 0.433 0.609 -15.109 1.00 93.56 109 HIS A CA 1
ATOM 842 C C . HIS A 1 109 ? 0.374 0.686 -13.585 1.00 93.56 109 HIS A C 1
ATOM 844 O O . HIS A 1 109 ? 0.756 1.676 -12.973 1.00 93.56 109 HIS A O 1
ATOM 850 N N . THR A 1 110 ? -0.059 -0.414 -12.963 1.00 92.50 110 THR A N 1
ATOM 851 C CA . THR A 1 110 ? -0.043 -0.547 -11.503 1.00 92.50 110 THR A CA 1
ATOM 852 C C . THR A 1 110 ? 1.137 -1.392 -11.019 1.00 92.50 110 THR A C 1
ATOM 854 O O . THR A 1 110 ? 1.496 -2.417 -11.623 1.00 92.50 110 THR A O 1
ATOM 857 N N . GLY A 1 111 ? 1.719 -0.987 -9.890 1.00 91.69 111 GLY A N 1
ATOM 858 C CA . GLY A 1 111 ? 2.859 -1.662 -9.264 1.00 91.69 111 GLY A CA 1
ATOM 859 C C . GLY A 1 111 ? 2.516 -3.060 -8.758 1.00 91.69 111 GLY A C 1
ATOM 860 O O . GLY A 1 111 ? 1.379 -3.342 -8.406 1.00 91.69 111 GLY A O 1
ATOM 861 N N . SER A 1 112 ? 3.460 -3.998 -8.729 1.00 92.88 112 SER A N 1
ATOM 862 C CA . SER A 1 112 ? 3.226 -5.281 -8.044 1.00 92.88 112 SER A CA 1
ATOM 863 C C . SER A 1 112 ? 4.540 -5.928 -7.651 1.00 92.88 112 SER A C 1
ATOM 865 O O . SER A 1 112 ? 5.506 -5.853 -8.408 1.00 92.88 112 SER A O 1
ATOM 867 N N . THR A 1 113 ? 4.556 -6.662 -6.542 1.00 92.69 113 THR A N 1
ATOM 868 C CA . THR A 1 113 ? 5.760 -7.363 -6.075 1.00 92.69 113 THR A CA 1
ATOM 869 C C . THR A 1 113 ? 6.348 -8.276 -7.152 1.00 92.69 113 THR A C 1
ATOM 871 O O . THR A 1 113 ? 7.547 -8.249 -7.398 1.00 92.69 113 THR A O 1
ATOM 874 N N . ALA A 1 114 ? 5.508 -9.027 -7.875 1.00 90.31 114 ALA A N 1
ATOM 875 C CA . ALA A 1 114 ? 5.967 -9.912 -8.947 1.00 90.31 114 ALA A CA 1
ATOM 876 C C . ALA A 1 114 ? 6.594 -9.153 -10.133 1.00 90.31 114 ALA A C 1
ATOM 878 O O . ALA A 1 114 ? 7.545 -9.643 -10.743 1.00 90.31 114 ALA A O 1
ATOM 879 N N . TRP A 1 115 ? 6.071 -7.964 -10.456 1.00 91.25 115 TRP A N 1
ATOM 880 C CA . TRP A 1 115 ? 6.633 -7.095 -11.494 1.00 91.25 115 TRP A CA 1
ATOM 881 C C . TRP A 1 115 ? 8.053 -6.664 -11.137 1.00 91.25 115 TRP A C 1
ATOM 883 O O . TRP A 1 115 ? 8.967 -6.835 -11.942 1.00 91.25 115 TRP A O 1
ATOM 893 N N . TRP A 1 116 ? 8.240 -6.194 -9.908 1.00 94.00 116 TRP A N 1
ATOM 894 C CA . TRP A 1 116 ? 9.523 -5.711 -9.413 1.00 94.00 116 TRP A CA 1
ATOM 895 C C . TRP A 1 116 ? 10.538 -6.834 -9.167 1.00 94.00 116 TRP A C 1
ATOM 897 O O . TRP A 1 116 ? 11.709 -6.697 -9.510 1.00 94.00 116 TRP A O 1
ATOM 907 N N . ALA A 1 117 ? 10.101 -7.970 -8.620 1.00 90.56 117 ALA A N 1
ATOM 908 C CA . ALA A 1 117 ? 10.992 -9.066 -8.249 1.00 90.56 117 ALA A CA 1
ATOM 909 C C . ALA A 1 117 ? 11.534 -9.843 -9.462 1.00 90.56 117 ALA A C 1
ATOM 911 O O . ALA A 1 117 ? 12.705 -10.237 -9.477 1.00 90.56 117 ALA A O 1
ATOM 912 N N . HIS A 1 118 ? 10.699 -10.075 -10.481 1.00 84.19 118 HIS A N 1
ATOM 913 C CA . HIS A 1 118 ? 11.008 -11.023 -11.560 1.00 84.19 118 HIS A CA 1
ATOM 914 C C . HIS A 1 118 ? 11.153 -10.383 -12.945 1.00 84.19 118 HIS A C 1
ATOM 916 O O . HIS A 1 118 ? 11.752 -10.989 -13.833 1.00 84.19 118 HIS A O 1
ATOM 922 N N . GLY A 1 119 ? 10.619 -9.178 -13.162 1.00 73.25 119 GLY A N 1
ATOM 923 C CA . GLY A 1 119 ? 10.707 -8.492 -14.448 1.00 73.25 119 GLY A CA 1
ATOM 924 C C . GLY A 1 119 ? 12.018 -7.727 -14.598 1.00 73.25 119 GLY A C 1
ATOM 925 O O . GLY A 1 119 ? 12.312 -6.854 -13.787 1.00 73.25 119 GLY A O 1
ATOM 926 N N . SER A 1 120 ? 12.780 -7.978 -15.670 1.00 82.00 120 SER A N 1
ATOM 927 C CA . SER A 1 120 ? 13.903 -7.097 -16.034 1.00 82.00 120 SER A CA 1
ATOM 928 C C . SER A 1 120 ? 13.453 -5.637 -16.220 1.00 82.00 120 SER A C 1
ATOM 930 O O . SER A 1 120 ? 14.108 -4.774 -15.637 1.00 82.00 120 SER A O 1
ATOM 932 N N . PRO A 1 121 ? 12.319 -5.341 -16.894 1.00 89.62 121 PRO A N 1
ATOM 933 C CA . PRO A 1 121 ? 11.822 -3.967 -16.966 1.00 89.62 121 PRO A CA 1
ATOM 934 C C . PRO A 1 121 ? 11.309 -3.449 -15.613 1.00 89.62 121 PRO A C 1
ATOM 936 O O . PRO A 1 121 ? 11.560 -2.306 -15.258 1.00 89.62 121 PRO A O 1
ATOM 939 N N . GLY A 1 122 ? 10.682 -4.299 -14.789 1.00 92.19 122 GLY A N 1
ATOM 940 C CA . GLY A 1 122 ? 10.242 -3.906 -13.444 1.00 92.19 122 GLY A CA 1
ATOM 941 C C . GLY A 1 122 ? 11.397 -3.493 -12.526 1.00 92.19 122 GLY A C 1
ATOM 942 O O . GLY A 1 122 ? 11.290 -2.495 -11.816 1.00 92.19 122 GLY A O 1
ATOM 943 N N . LYS A 1 123 ? 12.538 -4.193 -12.592 1.00 93.31 123 LYS A N 1
ATOM 944 C CA . LYS A 1 123 ? 13.778 -3.785 -11.907 1.00 93.31 123 LYS A CA 1
ATOM 945 C C . LYS A 1 123 ? 14.364 -2.493 -12.478 1.00 93.31 123 LYS A C 1
ATOM 947 O O . LYS A 1 123 ? 14.881 -1.677 -11.724 1.00 93.31 123 LYS A O 1
ATOM 952 N N . GLN A 1 124 ? 14.280 -2.285 -13.792 1.00 94.38 124 GLN A N 1
ATOM 953 C CA . GLN A 1 124 ? 14.681 -1.017 -14.410 1.00 94.38 124 GLN A CA 1
ATOM 954 C C . GLN A 1 124 ? 13.797 0.142 -13.933 1.00 94.38 124 GLN A C 1
ATOM 956 O O . GLN A 1 124 ? 14.325 1.204 -13.626 1.00 94.38 124 GLN A O 1
ATOM 961 N N . HIS A 1 125 ? 12.492 -0.072 -13.757 1.00 95.75 125 HIS A N 1
ATOM 962 C CA . HIS A 1 125 ? 11.614 0.941 -13.171 1.00 95.75 125 HIS A CA 1
ATOM 963 C C . HIS A 1 125 ? 11.992 1.230 -11.713 1.00 95.75 125 HIS A C 1
ATOM 965 O O . HIS A 1 125 ? 12.049 2.391 -11.329 1.00 95.75 125 HIS A O 1
ATOM 971 N N . LEU A 1 126 ? 12.335 0.212 -10.910 1.00 96.62 126 LEU A N 1
ATOM 972 C CA . LEU A 1 126 ? 12.872 0.450 -9.563 1.00 96.62 126 LEU A CA 1
ATOM 973 C C . LEU A 1 126 ? 14.185 1.244 -9.580 1.00 96.62 126 LEU A C 1
ATOM 975 O O . LEU A 1 126 ? 14.392 2.069 -8.698 1.00 96.62 126 LEU A O 1
ATOM 979 N N . ASN A 1 127 ? 15.049 1.045 -10.580 1.00 96.00 127 ASN A N 1
ATOM 980 C CA . ASN A 1 127 ? 16.243 1.876 -10.759 1.00 96.00 127 ASN A CA 1
ATOM 981 C C . ASN A 1 127 ? 15.899 3.335 -11.043 1.00 96.00 127 ASN A C 1
ATOM 983 O O . ASN A 1 127 ? 16.527 4.221 -10.471 1.00 96.00 127 ASN A O 1
ATOM 987 N N . SER A 1 128 ? 14.923 3.587 -11.915 1.00 97.19 128 SER A N 1
ATOM 988 C CA . SER A 1 128 ? 14.434 4.938 -12.192 1.00 97.19 128 SER A CA 1
ATOM 989 C C . SER A 1 128 ? 13.876 5.606 -10.938 1.00 97.19 128 SER A C 1
ATOM 991 O O . SER A 1 128 ? 14.268 6.727 -10.619 1.00 97.19 128 SER A O 1
ATOM 993 N N . VAL A 1 129 ? 13.039 4.886 -10.183 1.00 97.69 129 VAL A N 1
ATOM 994 C CA . VAL A 1 129 ? 12.504 5.348 -8.894 1.00 97.69 129 VAL A CA 1
ATOM 995 C C . VAL A 1 129 ? 13.641 5.684 -7.929 1.00 97.69 129 VAL A C 1
ATOM 997 O O . VAL A 1 129 ? 13.693 6.793 -7.408 1.00 97.69 129 VAL A O 1
ATOM 1000 N N . LEU A 1 130 ? 14.587 4.762 -7.728 1.00 97.38 130 LEU A N 1
ATOM 1001 C CA . LEU A 1 130 ? 15.711 4.956 -6.814 1.00 97.38 130 LEU A CA 1
ATOM 1002 C C . LEU A 1 130 ? 16.564 6.170 -7.200 1.00 97.38 130 LEU A C 1
ATOM 1004 O O . LEU A 1 130 ? 16.905 6.976 -6.342 1.00 97.38 130 LEU A O 1
ATOM 1008 N N . ARG A 1 131 ? 16.888 6.322 -8.490 1.00 96.81 131 ARG A N 1
ATOM 1009 C CA . ARG A 1 131 ? 17.667 7.462 -8.991 1.00 96.81 131 ARG A CA 1
ATOM 1010 C C . ARG A 1 131 ? 16.972 8.786 -8.720 1.00 96.81 131 ARG A C 1
ATOM 1012 O O . ARG A 1 131 ? 17.639 9.718 -8.293 1.00 96.81 131 ARG A O 1
ATOM 1019 N N . HIS A 1 132 ? 15.661 8.858 -8.927 1.00 97.12 132 HIS A N 1
ATOM 1020 C CA . HIS A 1 132 ? 14.902 10.062 -8.611 1.00 97.12 132 HIS A CA 1
ATOM 1021 C C . HIS A 1 132 ? 14.893 10.345 -7.102 1.00 97.12 132 HIS A C 1
ATOM 1023 O O . HIS A 1 132 ? 15.193 11.460 -6.685 1.00 97.12 132 HIS A O 1
ATOM 1029 N N . LEU A 1 133 ? 14.634 9.332 -6.267 1.00 96.88 133 LEU A N 1
ATOM 1030 C CA . LEU A 1 133 ? 14.637 9.502 -4.809 1.00 96.88 133 LEU A CA 1
ATOM 1031 C C . LEU A 1 133 ? 16.002 9.976 -4.281 1.00 96.88 133 LEU A C 1
ATOM 1033 O O . LEU A 1 133 ? 16.046 10.791 -3.365 1.00 96.88 13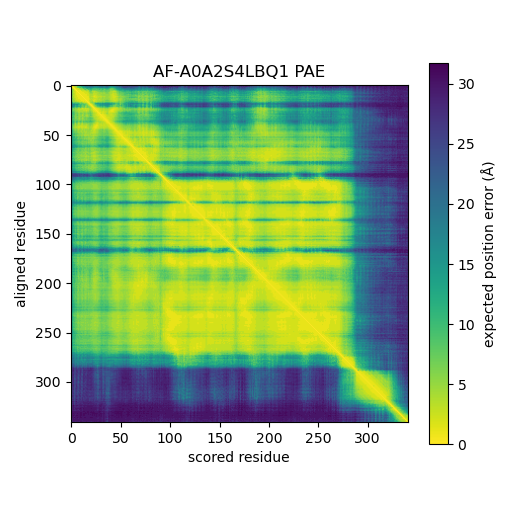3 LEU A O 1
ATOM 1037 N N . LEU A 1 134 ? 17.107 9.542 -4.897 1.00 95.56 134 LEU A N 1
ATOM 1038 C CA . LEU A 1 134 ? 18.455 10.020 -4.569 1.00 95.56 134 LEU A CA 1
ATOM 1039 C C . LEU A 1 134 ? 18.672 11.509 -4.884 1.00 95.56 134 LEU A C 1
ATOM 1041 O O . LEU A 1 134 ? 19.520 12.131 -4.252 1.00 95.56 134 LEU A O 1
ATOM 1045 N N . THR A 1 135 ? 17.932 12.095 -5.832 1.00 94.06 135 THR A N 1
ATOM 1046 C CA . THR A 1 135 ? 18.068 13.527 -6.166 1.00 94.06 135 THR A CA 1
ATOM 1047 C C . THR A 1 135 ? 17.336 14.462 -5.209 1.00 94.06 135 THR A C 1
ATOM 1049 O O . THR A 1 135 ? 17.645 15.649 -5.192 1.00 94.06 135 THR A O 1
ATOM 1052 N N . MET A 1 136 ? 16.398 13.952 -4.405 1.00 87.44 136 MET A N 1
ATOM 1053 C CA . MET A 1 136 ? 15.591 14.790 -3.514 1.00 87.44 136 MET A CA 1
ATOM 1054 C C . MET A 1 136 ? 16.385 15.308 -2.308 1.00 87.44 136 MET A C 1
ATOM 1056 O O . MET A 1 136 ? 16.159 16.425 -1.861 1.00 87.44 136 MET A O 1
ATOM 1060 N N . GLY A 1 137 ? 17.338 14.521 -1.795 1.00 78.19 137 GLY A N 1
ATOM 1061 C CA . GLY A 1 137 ? 18.224 14.907 -0.686 1.00 78.19 137 GLY A CA 1
ATOM 1062 C C . GLY A 1 137 ? 17.557 15.054 0.692 1.00 78.19 137 GLY A C 1
ATOM 1063 O O . GLY A 1 137 ? 18.264 15.086 1.693 1.00 78.19 137 GLY A O 1
ATOM 1064 N N . ASP A 1 138 ? 16.225 15.100 0.765 1.00 88.00 138 ASP A N 1
ATOM 1065 C CA . ASP A 1 138 ? 15.443 15.348 1.983 1.00 88.00 138 ASP A CA 1
ATOM 1066 C C . ASP A 1 138 ? 14.384 14.266 2.265 1.00 88.00 138 ASP A C 1
ATOM 1068 O O . ASP A 1 138 ? 13.413 14.503 2.989 1.00 88.00 138 ASP A O 1
ATOM 1072 N N . LEU A 1 139 ? 14.540 13.068 1.689 1.00 97.00 139 LEU A N 1
ATOM 1073 C CA . LEU A 1 139 ? 13.618 11.957 1.917 1.00 97.00 139 LEU A CA 1
ATOM 1074 C C . LEU A 1 139 ? 13.698 11.486 3.378 1.00 97.00 139 LEU A C 1
ATOM 1076 O O . LEU A 1 139 ? 14.703 10.913 3.783 1.00 97.00 139 LEU A O 1
ATOM 1080 N N . GLY A 1 140 ? 12.629 11.670 4.154 1.00 96.94 140 GLY A N 1
ATOM 1081 C CA . GLY A 1 140 ? 12.640 11.358 5.585 1.00 96.94 140 GLY A CA 1
ATOM 1082 C C . GLY A 1 140 ? 12.632 9.860 5.888 1.00 96.94 140 GLY A C 1
ATOM 1083 O O . GLY A 1 140 ? 13.464 9.351 6.639 1.00 96.94 140 GLY A O 1
ATOM 1084 N N . TYR A 1 141 ? 11.689 9.124 5.298 1.00 96.94 141 TYR A N 1
ATOM 1085 C CA . TYR A 1 141 ? 11.578 7.677 5.490 1.00 96.94 141 TYR A CA 1
ATOM 1086 C C . TYR A 1 141 ? 10.955 6.975 4.287 1.00 96.94 141 TYR A C 1
ATOM 1088 O O . TYR A 1 141 ? 10.233 7.574 3.487 1.00 96.94 141 TYR A O 1
ATOM 1096 N N . TYR A 1 142 ? 11.217 5.678 4.149 1.00 97.56 142 TYR A N 1
ATOM 1097 C CA . TYR A 1 142 ? 10.683 4.897 3.042 1.00 97.56 142 TYR A CA 1
ATOM 1098 C C . TYR A 1 142 ? 10.315 3.470 3.431 1.00 97.56 142 TYR A C 1
ATOM 1100 O O . TYR A 1 142 ? 10.783 2.913 4.428 1.00 97.56 142 TYR A O 1
ATOM 1108 N N . SER A 1 143 ? 9.455 2.867 2.615 1.00 97.12 143 SER A N 1
ATOM 1109 C CA . SER A 1 143 ? 9.128 1.452 2.710 1.00 97.12 143 SER A CA 1
ATOM 1110 C C . SER A 1 143 ? 8.632 0.882 1.383 1.00 97.12 143 SER A C 1
ATOM 1112 O O . SER A 1 143 ? 8.372 1.596 0.412 1.00 97.12 143 SER A O 1
ATOM 1114 N N . GLY A 1 144 ? 8.511 -0.439 1.347 1.00 96.50 144 GLY A N 1
ATOM 1115 C CA . GLY A 1 144 ? 8.055 -1.196 0.196 1.00 96.50 144 GLY A CA 1
ATOM 1116 C C . GLY A 1 144 ? 7.942 -2.682 0.508 1.00 96.50 144 GLY A C 1
ATOM 1117 O O . GLY A 1 144 ? 8.098 -3.112 1.653 1.00 96.50 144 GLY A O 1
ATOM 1118 N N . ASN A 1 145 ? 7.655 -3.494 -0.511 1.00 95.56 145 ASN A N 1
ATOM 1119 C CA . ASN A 1 145 ? 7.825 -4.941 -0.363 1.00 95.56 145 ASN A CA 1
ATOM 1120 C C . ASN A 1 145 ? 9.312 -5.275 -0.154 1.00 95.56 145 ASN A C 1
ATOM 1122 O O . ASN A 1 145 ? 10.176 -4.494 -0.539 1.00 95.56 145 ASN A O 1
ATOM 1126 N N . GLU A 1 146 ? 9.616 -6.465 0.362 1.00 94.25 146 GLU A N 1
ATOM 1127 C CA . GLU A 1 146 ? 10.996 -6.905 0.629 1.00 94.25 146 GLU A CA 1
ATOM 1128 C C . GLU A 1 146 ? 11.931 -6.725 -0.582 1.00 94.25 146 GLU A C 1
ATOM 1130 O O . GLU A 1 146 ? 13.023 -6.180 -0.460 1.00 94.25 146 GLU A O 1
ATOM 1135 N N . CYS A 1 147 ? 11.463 -7.067 -1.789 1.00 93.31 147 CYS A N 1
ATOM 1136 C CA . CYS A 1 147 ? 12.244 -6.894 -3.017 1.00 93.31 147 CYS A CA 1
ATOM 1137 C C . CYS A 1 147 ? 12.563 -5.432 -3.368 1.00 93.31 147 CYS A C 1
ATOM 1139 O O . CYS A 1 147 ? 13.454 -5.193 -4.174 1.00 93.31 147 CYS A O 1
ATOM 1141 N N . VAL A 1 148 ? 11.806 -4.475 -2.829 1.00 95.25 148 VAL A N 1
ATOM 1142 C CA . VAL A 1 148 ? 12.025 -3.035 -2.992 1.00 95.25 148 VAL A CA 1
ATOM 1143 C C . VAL A 1 148 ? 12.931 -2.533 -1.877 1.00 95.25 148 VAL A C 1
ATOM 1145 O O . VAL A 1 148 ? 13.940 -1.898 -2.161 1.00 95.25 148 VAL A O 1
ATOM 1148 N N . THR A 1 149 ? 12.608 -2.840 -0.616 1.00 94.44 149 THR A N 1
ATOM 1149 C CA . THR A 1 149 ? 13.385 -2.360 0.533 1.00 94.44 149 THR A CA 1
ATOM 1150 C C . THR A 1 149 ? 14.821 -2.848 0.459 1.00 94.44 149 THR A C 1
ATOM 1152 O O . THR A 1 149 ? 15.723 -2.026 0.516 1.00 94.44 149 THR A O 1
ATOM 1155 N N . SER A 1 150 ? 15.044 -4.139 0.194 1.00 92.12 150 SER A N 1
ATOM 1156 C CA . SER A 1 150 ? 16.396 -4.690 0.030 1.00 92.12 150 SER A CA 1
ATOM 1157 C C . SER A 1 150 ? 17.129 -4.138 -1.194 1.00 92.12 150 SER A C 1
ATOM 1159 O O . SER A 1 150 ? 18.349 -4.224 -1.269 1.00 92.12 150 SER A O 1
ATOM 1161 N N . TYR A 1 151 ? 16.403 -3.597 -2.177 1.00 93.00 151 TYR A N 1
ATOM 1162 C CA . TYR A 1 151 ? 17.003 -2.966 -3.351 1.00 93.00 151 TYR A CA 1
ATOM 1163 C C . TYR A 1 151 ? 17.449 -1.527 -3.074 1.00 93.00 151 TYR A C 1
ATOM 1165 O O . TYR A 1 151 ? 18.455 -1.079 -3.617 1.00 93.00 151 TYR A O 1
ATOM 1173 N N . PHE A 1 152 ? 16.690 -0.796 -2.254 1.00 95.31 152 PHE A N 1
ATOM 1174 C CA . PHE A 1 152 ? 16.961 0.603 -1.905 1.00 95.31 152 PHE A CA 1
ATOM 1175 C C . PHE A 1 152 ? 17.910 0.735 -0.709 1.00 95.31 152 PHE A C 1
ATOM 1177 O O . PHE A 1 152 ? 18.593 1.753 -0.564 1.00 95.31 152 PHE A O 1
ATOM 1184 N N . GLU A 1 153 ? 17.975 -0.300 0.127 1.00 91.31 153 GLU A N 1
ATOM 1185 C CA . GLU A 1 153 ? 18.865 -0.384 1.277 1.00 91.31 153 GLU A CA 1
ATOM 1186 C C . GLU A 1 153 ? 20.328 -0.148 0.865 1.00 91.31 153 GLU A C 1
ATOM 1188 O O . GLU A 1 153 ? 20.818 -0.664 -0.139 1.00 91.31 153 GLU A O 1
ATOM 1193 N N . GLY A 1 154 ? 21.027 0.699 1.624 1.00 89.50 154 GLY A N 1
ATOM 1194 C CA . GLY A 1 154 ? 22.410 1.107 1.351 1.00 89.50 154 GLY A CA 1
ATOM 1195 C C . GLY A 1 154 ? 22.574 2.282 0.375 1.00 89.50 154 GLY A C 1
ATOM 1196 O O . GLY A 1 154 ? 23.629 2.929 0.405 1.00 89.50 154 GLY A O 1
ATOM 1197 N N . TRP A 1 155 ? 21.550 2.597 -0.427 1.00 94.31 155 TRP A N 1
ATOM 1198 C CA . TRP A 1 155 ? 21.535 3.754 -1.333 1.00 94.31 155 TRP A CA 1
ATOM 1199 C C . TRP A 1 155 ? 20.882 4.977 -0.691 1.00 94.31 155 TRP A C 1
ATOM 1201 O O . TRP A 1 155 ? 21.483 6.046 -0.666 1.00 94.31 155 TRP A O 1
ATOM 1211 N N . LEU A 1 156 ? 19.684 4.815 -0.124 1.00 94.25 156 LEU A N 1
ATOM 1212 C CA . LEU A 1 156 ? 18.949 5.886 0.560 1.00 94.25 156 LEU A CA 1
ATOM 1213 C C . LEU A 1 156 ? 19.429 6.028 2.013 1.00 94.25 156 LEU A C 1
ATOM 1215 O O . LEU A 1 156 ? 18.707 5.690 2.945 1.00 94.25 156 LEU A O 1
ATOM 1219 N N . ARG A 1 157 ? 20.684 6.450 2.205 1.00 88.81 157 ARG A N 1
ATOM 1220 C CA . ARG A 1 157 ? 21.350 6.459 3.525 1.00 88.81 157 ARG A CA 1
ATOM 1221 C C . ARG A 1 157 ? 20.783 7.483 4.502 1.00 88.81 157 ARG A C 1
ATOM 1223 O O . ARG A 1 157 ? 20.824 7.242 5.703 1.00 88.81 157 ARG A O 1
ATOM 1230 N N . ASP A 1 158 ? 20.254 8.579 3.974 1.00 90.69 158 ASP A N 1
ATOM 1231 C CA . ASP A 1 158 ? 19.718 9.683 4.773 1.00 90.69 158 ASP A CA 1
ATOM 1232 C C . ASP A 1 158 ? 18.230 9.492 5.119 1.00 90.69 158 ASP A C 1
ATOM 1234 O O . ASP A 1 158 ? 17.683 10.240 5.925 1.00 90.69 158 ASP A O 1
ATOM 1238 N N . ALA A 1 159 ? 17.589 8.460 4.553 1.00 95.56 159 ALA A N 1
ATOM 1239 C CA . ALA A 1 159 ? 16.189 8.128 4.784 1.00 95.56 159 ALA A CA 1
ATOM 1240 C C . ALA A 1 159 ? 16.045 6.894 5.686 1.00 95.56 159 ALA A C 1
ATOM 1242 O O . ALA A 1 159 ? 16.700 5.868 5.487 1.00 95.56 159 ALA A O 1
ATOM 1243 N N . GLU A 1 160 ? 15.116 6.940 6.641 1.00 94.94 160 GLU A N 1
ATOM 1244 C CA . GLU A 1 160 ? 14.840 5.800 7.516 1.00 94.94 160 GLU A CA 1
ATOM 1245 C C . GLU A 1 160 ? 14.078 4.692 6.771 1.00 94.94 160 GLU A C 1
ATOM 1247 O O . GLU A 1 160 ? 12.937 4.870 6.338 1.00 94.94 160 GLU A O 1
ATOM 1252 N N . ALA A 1 161 ? 14.690 3.512 6.652 1.00 94.62 161 ALA A N 1
ATOM 1253 C CA . ALA A 1 161 ? 14.014 2.319 6.157 1.00 94.62 161 ALA A CA 1
ATOM 1254 C C . ALA A 1 161 ? 13.108 1.746 7.254 1.00 94.62 161 ALA A C 1
ATOM 1256 O O . ALA A 1 161 ? 13.588 1.285 8.291 1.00 94.62 161 ALA A O 1
ATOM 1257 N N . VAL A 1 162 ? 11.794 1.734 7.029 1.00 93.50 162 VAL A N 1
ATOM 1258 C CA . VAL A 1 162 ? 10.833 1.218 8.016 1.00 93.50 162 VAL A CA 1
ATOM 1259 C C . VAL A 1 162 ? 9.953 0.129 7.425 1.00 93.50 162 VAL A C 1
ATOM 1261 O O . VAL A 1 162 ? 9.806 -0.009 6.209 1.00 93.50 162 VAL A O 1
ATOM 1264 N N . ARG A 1 163 ? 9.345 -0.686 8.289 1.00 91.25 163 ARG A N 1
ATOM 1265 C CA . ARG A 1 163 ? 8.412 -1.723 7.839 1.00 91.25 163 ARG A CA 1
ATOM 1266 C C . ARG A 1 163 ? 7.082 -1.094 7.406 1.00 91.25 163 ARG A C 1
ATOM 1268 O O . ARG A 1 163 ? 6.608 -0.174 8.085 1.00 91.25 163 ARG A O 1
ATOM 1275 N N . PRO A 1 164 ? 6.420 -1.640 6.366 1.0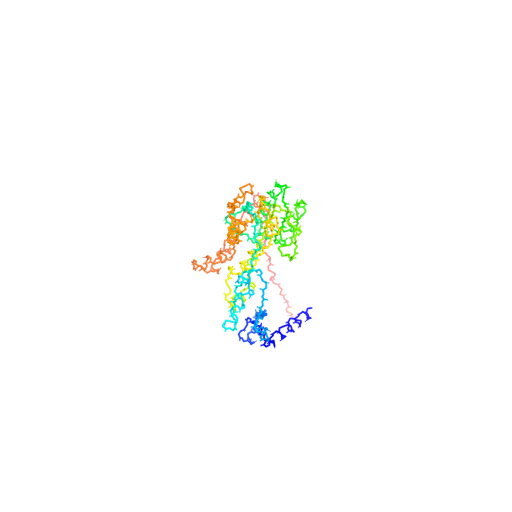0 86.06 164 PRO A N 1
ATOM 1276 C CA . PRO A 1 164 ? 5.105 -1.157 5.945 1.00 86.06 164 PRO A CA 1
ATOM 1277 C C . PRO A 1 164 ? 4.107 -1.176 7.108 1.00 86.06 164 PRO A C 1
ATOM 1279 O O . PRO A 1 164 ? 3.416 -0.198 7.374 1.00 86.06 164 PRO A O 1
ATOM 1282 N N . LYS A 1 165 ? 4.137 -2.255 7.900 1.00 83.00 165 LYS A N 1
ATOM 1283 C CA . LYS A 1 165 ? 3.327 -2.433 9.108 1.00 83.00 165 LYS A CA 1
ATOM 1284 C C . LYS A 1 165 ? 4.163 -2.194 10.359 1.00 83.00 165 LYS A C 1
ATOM 1286 O O . LYS A 1 165 ? 5.094 -2.951 10.634 1.00 83.00 165 LYS A O 1
ATOM 1291 N N . GLN A 1 166 ? 3.809 -1.169 11.124 1.00 71.38 166 GLN A N 1
ATOM 1292 C CA . GLN A 1 166 ? 4.390 -0.877 12.430 1.00 71.38 166 GLN A CA 1
ATOM 1293 C C . GLN A 1 166 ? 3.308 -0.287 13.331 1.00 71.38 166 GLN A C 1
ATOM 1295 O O . GLN A 1 166 ? 2.628 0.664 12.950 1.00 71.38 166 GLN A O 1
ATOM 1300 N N . ALA A 1 167 ? 3.140 -0.867 14.516 1.00 67.38 167 ALA A N 1
ATOM 1301 C CA . ALA A 1 167 ? 2.170 -0.398 15.493 1.00 67.38 167 ALA A CA 1
ATOM 1302 C C . ALA A 1 167 ? 2.793 0.675 16.400 1.00 67.38 167 ALA A C 1
ATOM 1304 O O . ALA A 1 167 ? 3.884 0.480 16.931 1.00 67.38 167 ALA A O 1
ATOM 1305 N N . GLY A 1 168 ? 2.066 1.777 16.604 1.00 62.50 168 GLY A N 1
ATOM 1306 C CA . GLY A 1 168 ? 2.190 2.604 17.808 1.00 62.50 168 GLY A CA 1
ATOM 1307 C C . GLY A 1 168 ? 3.454 3.453 17.976 1.00 62.50 168 GLY A C 1
ATOM 1308 O O . GLY A 1 168 ? 3.764 3.807 19.109 1.00 62.50 168 GLY A O 1
ATOM 1309 N N . THR A 1 169 ? 4.184 3.809 16.913 1.00 74.44 169 THR A N 1
ATOM 1310 C CA . THR A 1 169 ? 5.365 4.685 17.034 1.00 74.44 169 THR A CA 1
ATOM 1311 C C . THR A 1 169 ? 5.109 6.086 16.467 1.00 74.44 169 THR A C 1
ATOM 1313 O O . THR A 1 169 ? 4.700 6.245 15.322 1.00 74.44 169 THR A O 1
ATOM 1316 N N . ASN A 1 170 ? 5.407 7.123 17.259 1.00 83.19 170 ASN A N 1
ATOM 1317 C CA . ASN A 1 170 ? 5.468 8.523 16.798 1.00 83.19 170 ASN A CA 1
ATOM 1318 C C . ASN A 1 170 ? 6.881 8.913 16.328 1.00 83.19 170 ASN A C 1
ATOM 1320 O O . ASN A 1 170 ? 7.164 10.078 16.067 1.00 83.19 170 ASN A O 1
ATOM 1324 N N . GLY A 1 171 ? 7.786 7.936 16.215 1.00 90.56 171 GLY A N 1
ATOM 1325 C CA . GLY A 1 171 ? 9.196 8.157 15.905 1.00 90.56 171 GLY A CA 1
ATOM 1326 C C . GLY A 1 171 ? 9.465 8.736 14.519 1.00 90.56 171 GLY A C 1
ATOM 1327 O O . GLY A 1 171 ? 10.610 9.038 14.246 1.00 90.56 171 GLY A O 1
ATOM 1328 N N . LEU A 1 172 ? 8.460 8.909 13.656 1.00 93.94 172 LEU A N 1
ATOM 1329 C CA . LEU A 1 172 ? 8.608 9.484 12.312 1.00 93.94 172 LEU A CA 1
ATOM 1330 C C . LEU A 1 172 ? 7.910 10.846 12.161 1.00 93.94 172 LEU A C 1
ATOM 1332 O O . LEU A 1 172 ? 7.998 11.451 11.098 1.00 93.94 172 LEU A O 1
ATOM 1336 N N . ILE A 1 173 ? 7.273 11.364 13.221 1.00 94.56 173 ILE A N 1
ATOM 1337 C CA . ILE A 1 173 ? 6.409 12.558 13.158 1.00 94.56 173 ILE A CA 1
ATOM 1338 C C . ILE A 1 173 ? 7.139 13.832 12.710 1.00 94.56 173 ILE A C 1
ATOM 1340 O O . ILE A 1 173 ? 6.517 14.774 12.253 1.00 94.56 173 ILE A O 1
ATOM 1344 N N . ARG A 1 174 ? 8.468 13.879 12.811 1.00 95.12 174 ARG A N 1
ATOM 1345 C CA . ARG A 1 174 ? 9.273 15.034 12.379 1.00 95.12 174 ARG A CA 1
ATOM 1346 C C . ARG A 1 174 ? 9.523 15.089 10.869 1.00 95.12 174 ARG A C 1
ATOM 1348 O O . ARG A 1 174 ? 9.993 16.105 10.373 1.00 95.12 174 ARG A O 1
ATOM 1355 N N . HIS A 1 175 ? 9.272 13.995 10.150 1.00 97.19 175 HIS A N 1
ATOM 1356 C CA . HIS A 1 175 ? 9.609 13.881 8.734 1.00 97.19 175 HIS A CA 1
ATOM 1357 C C . HIS A 1 175 ? 8.536 14.514 7.857 1.00 97.19 175 HIS A C 1
ATOM 1359 O O . HIS A 1 175 ? 7.360 14.154 7.945 1.00 97.19 175 HIS A O 1
ATOM 1365 N N . THR A 1 176 ? 8.952 15.414 6.970 1.00 97.50 176 THR A N 1
ATOM 1366 C CA . THR A 1 176 ? 8.080 16.126 6.024 1.00 97.50 176 THR A CA 1
ATOM 1367 C C . THR A 1 176 ? 7.974 15.435 4.663 1.00 97.50 176 THR A C 1
ATOM 1369 O O . THR A 1 176 ? 7.281 15.921 3.772 1.00 97.50 176 THR A O 1
ATOM 1372 N N . SER A 1 177 ? 8.620 14.284 4.484 1.00 98.00 177 SER A N 1
ATOM 1373 C CA . SER A 1 177 ? 8.538 13.516 3.247 1.00 98.00 177 SER A CA 1
ATOM 1374 C C . SER A 1 177 ? 8.620 12.009 3.496 1.00 98.00 177 SER A C 1
ATOM 1376 O O . SER A 1 177 ? 9.244 11.554 4.462 1.00 98.00 177 SER A O 1
ATOM 1378 N N . CYS A 1 178 ? 7.982 11.215 2.632 1.00 98.06 178 CYS A N 1
ATOM 1379 C CA . CYS A 1 178 ? 8.142 9.762 2.638 1.00 98.06 178 CYS A CA 1
ATOM 1380 C C . CYS A 1 178 ? 7.956 9.119 1.261 1.00 98.06 178 CYS A C 1
ATOM 1382 O O . CYS A 1 178 ? 7.300 9.683 0.389 1.00 98.06 178 CYS A O 1
ATOM 1384 N N . ALA A 1 179 ? 8.496 7.911 1.076 1.00 98.44 179 ALA A N 1
ATOM 1385 C CA . ALA A 1 179 ? 8.296 7.109 -0.131 1.00 98.44 179 ALA A CA 1
ATOM 1386 C C . ALA A 1 179 ? 7.711 5.729 0.192 1.00 98.44 179 ALA A C 1
ATOM 1388 O O . ALA A 1 179 ? 8.236 5.001 1.035 1.00 98.44 179 ALA A O 1
ATOM 1389 N N . PHE A 1 180 ? 6.645 5.340 -0.506 1.00 98.06 180 PHE A N 1
ATOM 1390 C CA . PHE A 1 180 ? 5.968 4.062 -0.308 1.00 98.06 180 PHE A CA 1
ATOM 1391 C C . PHE A 1 180 ? 5.793 3.315 -1.631 1.00 98.06 180 PHE A C 1
ATOM 1393 O O . PHE A 1 180 ? 4.809 3.475 -2.351 1.00 98.06 180 PHE A O 1
ATOM 1400 N N . ILE A 1 181 ? 6.771 2.469 -1.955 1.00 97.88 181 ILE A N 1
ATOM 1401 C CA . ILE A 1 181 ? 6.776 1.664 -3.182 1.00 97.88 181 ILE A CA 1
ATOM 1402 C C . ILE A 1 181 ? 6.341 0.246 -2.819 1.00 97.88 181 ILE A C 1
ATOM 1404 O O . ILE A 1 181 ? 7.143 -0.668 -2.610 1.00 97.88 181 ILE A O 1
ATOM 1408 N N . TYR A 1 182 ? 5.031 0.087 -2.663 1.00 96.81 182 TYR A N 1
ATOM 1409 C CA . TYR A 1 182 ? 4.421 -1.088 -2.054 1.00 96.81 182 TYR A CA 1
ATOM 1410 C C . TYR A 1 182 ? 3.255 -1.608 -2.887 1.00 96.81 182 TYR A C 1
ATOM 1412 O O . TYR A 1 182 ? 2.530 -0.842 -3.519 1.00 96.81 182 TYR A O 1
ATOM 1420 N N . SER A 1 183 ? 3.057 -2.926 -2.872 1.00 95.44 183 SER A N 1
ATOM 1421 C CA . SER A 1 183 ? 1.820 -3.530 -3.349 1.00 95.44 183 SER A CA 1
ATOM 1422 C C . SER A 1 183 ? 1.455 -4.771 -2.544 1.00 95.44 183 SER A C 1
ATOM 1424 O O . SER A 1 183 ? 2.320 -5.570 -2.173 1.00 95.44 183 SER A O 1
ATOM 1426 N N . ASN A 1 184 ? 0.157 -4.947 -2.307 1.00 93.50 184 ASN A N 1
ATOM 1427 C CA . ASN A 1 184 ? -0.403 -6.105 -1.616 1.00 93.50 184 ASN A CA 1
ATOM 1428 C C . ASN A 1 184 ? -1.807 -6.425 -2.138 1.00 93.50 184 ASN A C 1
ATOM 1430 O O . ASN A 1 184 ? -2.819 -6.334 -1.444 1.00 93.50 184 ASN A O 1
ATOM 1434 N N . LYS A 1 185 ? -1.850 -6.754 -3.428 1.00 91.06 185 LYS A N 1
ATOM 1435 C CA . LYS A 1 185 ? -3.073 -7.107 -4.157 1.00 91.06 185 LYS A CA 1
ATOM 1436 C C . LYS A 1 185 ? -3.545 -8.512 -3.806 1.00 91.06 185 LYS A C 1
ATOM 1438 O O . LYS A 1 185 ? -2.770 -9.333 -3.317 1.00 91.06 185 LYS A O 1
ATOM 1443 N N . ALA A 1 186 ? -4.802 -8.798 -4.142 1.00 88.19 186 ALA A N 1
ATOM 1444 C CA . ALA A 1 186 ? -5.348 -10.145 -4.066 1.00 88.19 186 ALA A CA 1
ATOM 1445 C C . ALA A 1 186 ? -4.453 -11.151 -4.811 1.00 88.19 186 ALA A C 1
ATOM 1447 O O . ALA A 1 186 ? -4.052 -10.940 -5.960 1.00 88.19 186 ALA A O 1
ATOM 1448 N N . GLN A 1 187 ? -4.145 -12.249 -4.137 1.00 87.12 187 GLN A N 1
ATOM 1449 C CA . GLN A 1 187 ? -3.305 -13.332 -4.619 1.00 87.12 187 GLN A CA 1
ATOM 1450 C C . GLN A 1 187 ? -4.160 -14.557 -4.940 1.00 87.12 187 GLN A C 1
ATOM 1452 O O . GLN A 1 187 ? -5.282 -14.702 -4.467 1.00 87.12 187 GLN A O 1
ATOM 1457 N N . THR A 1 188 ? -3.610 -15.506 -5.699 1.00 83.19 188 THR A N 1
ATOM 1458 C CA . THR A 1 188 ? -4.287 -16.790 -5.959 1.00 83.19 188 THR A CA 1
ATOM 1459 C C . THR A 1 188 ? -4.596 -17.553 -4.665 1.00 83.19 188 THR A C 1
ATOM 1461 O O . THR A 1 188 ? -5.581 -18.278 -4.601 1.00 83.19 188 THR A O 1
ATOM 1464 N N . ALA A 1 189 ? -3.785 -17.365 -3.620 1.00 82.19 189 ALA A N 1
ATOM 1465 C CA . ALA A 1 189 ? -4.015 -17.954 -2.301 1.00 82.19 189 ALA A CA 1
ATOM 1466 C C . ALA A 1 189 ? -5.266 -17.401 -1.591 1.00 82.19 189 ALA A C 1
ATOM 1468 O O . ALA A 1 189 ? -5.757 -18.031 -0.656 1.00 82.19 189 ALA A O 1
ATOM 1469 N N . ASP A 1 190 ? -5.795 -16.258 -2.041 1.00 84.50 190 ASP A N 1
ATOM 1470 C CA . ASP A 1 190 ? -7.039 -15.692 -1.523 1.00 84.50 190 ASP A CA 1
ATOM 1471 C C . ASP A 1 190 ? -8.280 -16.306 -2.182 1.00 84.50 190 ASP A C 1
ATOM 1473 O O . ASP A 1 190 ? -9.387 -16.097 -1.699 1.00 84.50 190 ASP A O 1
ATOM 1477 N N . GLU A 1 191 ? -8.140 -17.068 -3.270 1.00 83.50 191 GLU A N 1
ATOM 1478 C CA . GLU A 1 191 ? -9.290 -17.617 -3.998 1.00 83.50 191 GLU A CA 1
ATOM 1479 C C . GLU A 1 191 ? -10.260 -18.416 -3.112 1.00 83.50 191 GLU A C 1
ATOM 1481 O O . GLU A 1 191 ? -11.465 -18.188 -3.218 1.00 83.50 191 GLU A O 1
ATOM 1486 N N . PRO A 1 192 ? -9.802 -19.278 -2.185 1.00 78.38 192 PRO A N 1
ATOM 1487 C CA . PRO A 1 192 ? -10.720 -20.016 -1.326 1.00 78.38 192 PRO A CA 1
ATOM 1488 C C . PRO A 1 192 ? -11.520 -19.108 -0.383 1.00 78.38 192 PRO A C 1
ATOM 1490 O O . PRO A 1 192 ? -12.723 -19.300 -0.237 1.00 78.38 192 PRO A O 1
ATOM 1493 N N . ILE A 1 193 ? -10.887 -18.097 0.228 1.00 79.25 193 ILE A N 1
ATOM 1494 C CA . ILE A 1 193 ? -11.592 -17.171 1.129 1.00 79.25 193 ILE A CA 1
ATOM 1495 C C . ILE A 1 193 ? -12.505 -16.218 0.348 1.00 79.25 193 ILE A C 1
ATOM 1497 O O . ILE A 1 193 ? -13.587 -15.880 0.818 1.00 79.25 193 ILE A O 1
ATOM 1501 N N . ARG A 1 194 ? -12.122 -15.847 -0.879 1.00 86.75 194 ARG A N 1
ATOM 1502 C CA . ARG A 1 194 ? -12.982 -15.101 -1.805 1.00 86.75 194 ARG A CA 1
ATOM 1503 C C . ARG A 1 194 ? -14.214 -15.901 -2.198 1.00 86.75 194 ARG A C 1
ATOM 1505 O O . ARG A 1 194 ? -15.301 -15.342 -2.187 1.00 86.75 194 ARG A O 1
ATOM 1512 N N . ALA A 1 195 ? -14.060 -17.187 -2.500 1.00 80.94 195 ALA A N 1
ATOM 1513 C CA . ALA A 1 195 ? -15.177 -18.065 -2.826 1.00 80.94 195 ALA A CA 1
ATOM 1514 C C . ALA A 1 195 ? -16.095 -18.301 -1.617 1.00 80.94 195 ALA A C 1
ATOM 1516 O O . ALA A 1 195 ? -17.311 -18.251 -1.760 1.00 80.94 195 ALA A O 1
ATOM 1517 N N . ALA A 1 196 ? -15.523 -18.521 -0.429 1.00 80.06 196 ALA A N 1
ATOM 1518 C CA . ALA A 1 196 ? -16.290 -18.826 0.777 1.00 80.06 196 ALA A CA 1
ATOM 1519 C C . ALA A 1 196 ? -17.036 -17.611 1.347 1.00 80.06 196 ALA A C 1
ATOM 1521 O O . ALA A 1 196 ? -18.179 -17.740 1.771 1.00 80.06 196 ALA A O 1
ATOM 1522 N N . LEU A 1 197 ? -16.395 -16.439 1.371 1.00 83.12 197 LEU A N 1
ATOM 1523 C CA . LEU A 1 197 ? -16.963 -15.228 1.967 1.00 83.12 197 LEU A CA 1
ATOM 1524 C C . LEU A 1 197 ? -17.473 -14.231 0.928 1.00 83.12 197 LEU A C 1
ATOM 1526 O O . LEU A 1 197 ? -18.035 -13.216 1.310 1.00 83.12 197 LEU A O 1
ATOM 1530 N N . GLY A 1 198 ? -17.267 -14.461 -0.368 1.00 86.38 198 GLY A N 1
ATOM 1531 C CA . GLY A 1 198 ? -17.652 -13.525 -1.428 1.00 86.38 198 GLY A CA 1
ATOM 1532 C C . GLY A 1 198 ? -16.771 -12.274 -1.501 1.00 86.38 198 GLY A C 1
ATOM 1533 O O . GLY A 1 198 ? -17.260 -11.206 -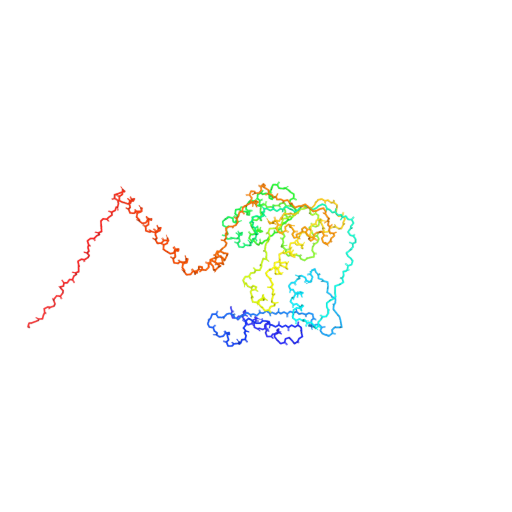1.861 1.00 86.38 198 GLY A O 1
ATOM 1534 N N . PHE A 1 199 ? -15.502 -12.326 -1.074 1.00 90.19 199 PHE A N 1
ATOM 1535 C CA . PHE A 1 199 ? -14.622 -11.150 -1.146 1.00 90.19 199 PHE A CA 1
ATOM 1536 C C . PHE A 1 199 ? -14.260 -10.796 -2.588 1.00 90.19 199 PHE A C 1
ATOM 1538 O O . PHE A 1 199 ? -13.780 -11.627 -3.372 1.00 90.19 199 PHE A O 1
ATOM 1545 N N . THR A 1 200 ? -14.403 -9.519 -2.923 1.00 90.94 200 THR A N 1
ATOM 1546 C CA . THR A 1 200 ? -13.903 -8.991 -4.191 1.00 90.94 200 THR A CA 1
ATOM 1547 C C . THR A 1 200 ? -12.388 -8.774 -4.125 1.00 90.94 200 THR A C 1
ATOM 1549 O O . THR A 1 200 ? -11.784 -8.676 -3.053 1.00 90.94 200 THR A O 1
ATOM 1552 N N . ALA A 1 201 ? -11.739 -8.710 -5.290 1.00 89.62 201 ALA A N 1
ATOM 1553 C CA . ALA A 1 201 ? -10.311 -8.395 -5.345 1.00 89.62 201 ALA A CA 1
ATOM 1554 C C . ALA A 1 201 ? -10.021 -6.974 -4.824 1.00 89.62 201 ALA A C 1
ATOM 1556 O O . ALA A 1 201 ? -8.980 -6.753 -4.203 1.00 89.62 201 ALA A O 1
ATOM 1557 N N . ASP A 1 202 ? -10.956 -6.044 -5.030 1.00 90.88 202 ASP A N 1
ATOM 1558 C CA . ASP A 1 202 ? -10.833 -4.652 -4.600 1.00 90.88 202 ASP A CA 1
ATOM 1559 C C . ASP A 1 202 ? -11.006 -4.490 -3.091 1.00 90.88 202 ASP A C 1
ATOM 1561 O O . ASP A 1 202 ? -10.282 -3.702 -2.488 1.00 90.88 202 ASP A O 1
ATOM 1565 N N . GLU A 1 203 ? -11.884 -5.268 -2.452 1.00 91.69 203 GLU A N 1
ATOM 1566 C CA . GLU A 1 203 ? -11.987 -5.317 -0.985 1.00 91.69 203 GLU A CA 1
ATOM 1567 C C . GLU A 1 203 ? -10.675 -5.788 -0.352 1.00 91.69 203 GLU A C 1
ATOM 1569 O O . GLU A 1 203 ? -10.179 -5.174 0.592 1.00 91.69 203 GLU A O 1
ATOM 1574 N N . ILE A 1 204 ? -10.055 -6.828 -0.919 1.00 91.88 204 ILE A N 1
ATOM 1575 C CA . ILE A 1 204 ? -8.754 -7.316 -0.451 1.00 91.88 204 ILE A CA 1
ATOM 1576 C C . ILE A 1 204 ? -7.666 -6.269 -0.678 1.00 91.88 204 ILE A C 1
ATOM 1578 O O . ILE A 1 204 ? -6.895 -5.993 0.241 1.00 91.88 204 ILE A O 1
ATOM 1582 N N . LYS A 1 205 ? -7.604 -5.667 -1.873 1.00 92.19 205 LYS A N 1
ATOM 1583 C CA . LYS A 1 205 ? -6.639 -4.602 -2.177 1.00 92.19 205 LYS A CA 1
ATOM 1584 C C . LYS A 1 205 ? -6.806 -3.430 -1.210 1.00 92.19 205 LYS A C 1
ATOM 1586 O O . LYS A 1 205 ? -5.819 -2.958 -0.657 1.00 92.19 205 LYS A O 1
ATOM 1591 N N . ARG A 1 206 ? -8.037 -2.985 -0.963 1.00 91.44 206 ARG A N 1
ATOM 1592 C CA . ARG A 1 206 ? -8.332 -1.890 -0.035 1.00 91.44 206 ARG A CA 1
ATOM 1593 C C . ARG A 1 206 ? -7.847 -2.221 1.378 1.00 91.44 206 ARG A C 1
ATOM 1595 O O . ARG A 1 206 ? -7.107 -1.447 1.974 1.00 91.44 206 ARG A O 1
ATOM 1602 N N . ALA A 1 207 ? -8.194 -3.398 1.886 1.00 90.50 207 ALA A N 1
ATOM 1603 C CA . ALA A 1 207 ? -7.842 -3.794 3.244 1.00 90.50 207 ALA A CA 1
ATOM 1604 C C . ALA A 1 207 ? -6.346 -4.096 3.448 1.00 90.50 207 ALA A C 1
ATOM 1606 O O . ALA A 1 207 ? -5.872 -4.060 4.581 1.00 90.50 207 ALA A O 1
ATOM 1607 N N . ARG A 1 208 ? -5.603 -4.448 2.389 1.00 90.69 208 ARG A N 1
ATOM 1608 C CA . ARG A 1 208 ? -4.195 -4.871 2.491 1.00 90.69 208 ARG A CA 1
ATOM 1609 C C . ARG A 1 208 ? -3.177 -3.888 1.931 1.00 90.69 208 ARG A C 1
ATOM 1611 O O . ARG A 1 208 ? -2.047 -3.887 2.397 1.00 90.69 208 ARG A O 1
ATOM 1618 N N . GLU A 1 209 ? -3.524 -3.124 0.904 1.00 93.94 209 GLU A N 1
ATOM 1619 C CA . GLU A 1 209 ? -2.625 -2.165 0.254 1.00 93.94 209 GLU A CA 1
ATOM 1620 C C . GLU A 1 209 ? -2.983 -0.736 0.652 1.00 93.94 209 GLU A C 1
ATOM 1622 O O . GLU A 1 209 ? -2.116 0.002 1.109 1.00 93.94 209 GLU A O 1
ATOM 1627 N N . THR A 1 210 ? -4.258 -0.357 0.525 1.00 93.19 210 THR A N 1
ATOM 1628 C CA . THR A 1 210 ? -4.702 1.007 0.841 1.00 93.19 210 THR A CA 1
ATOM 1629 C C . THR A 1 210 ? -4.576 1.313 2.329 1.00 93.19 210 THR A C 1
ATOM 1631 O O . THR A 1 210 ? -4.036 2.355 2.678 1.00 93.19 210 THR A O 1
ATOM 1634 N N . GLU A 1 211 ? -5.018 0.411 3.206 1.00 91.88 211 GLU A N 1
ATOM 1635 C CA . GLU A 1 211 ? -4.893 0.613 4.656 1.00 91.88 211 GLU A CA 1
ATOM 1636 C C . GLU A 1 211 ? -3.424 0.715 5.097 1.00 91.88 211 GLU A C 1
ATOM 1638 O O . GLU A 1 211 ? -3.061 1.626 5.836 1.00 91.88 211 GLU A O 1
ATOM 1643 N N . ASP A 1 212 ? -2.555 -0.163 4.586 1.00 93.25 212 ASP A N 1
ATOM 1644 C CA . ASP A 1 212 ? -1.116 -0.123 4.876 1.00 93.25 212 ASP A CA 1
ATOM 1645 C C . ASP A 1 212 ? -0.486 1.201 4.411 1.00 93.25 212 ASP A C 1
ATOM 1647 O O . ASP A 1 212 ? 0.318 1.791 5.133 1.00 93.25 212 ASP A O 1
ATOM 1651 N N . MET A 1 213 ? -0.880 1.690 3.229 1.00 95.00 213 MET A N 1
ATOM 1652 C CA . MET A 1 213 ? -0.454 2.985 2.696 1.00 95.00 213 MET A CA 1
ATOM 1653 C C . MET A 1 213 ? -0.918 4.136 3.588 1.00 95.00 213 MET A C 1
ATOM 1655 O O . MET A 1 213 ? -0.093 4.953 3.987 1.00 95.00 213 MET A O 1
ATOM 1659 N N . ILE A 1 214 ? -2.201 4.181 3.954 1.00 93.38 214 ILE A N 1
ATOM 1660 C CA . ILE A 1 214 ? -2.750 5.213 4.843 1.00 93.38 214 ILE A CA 1
ATOM 1661 C C . ILE A 1 214 ? -1.981 5.222 6.166 1.00 93.38 214 ILE A C 1
ATOM 1663 O O . ILE A 1 214 ? -1.466 6.258 6.589 1.00 93.38 214 ILE A O 1
ATOM 1667 N N . GLN A 1 215 ? -1.835 4.058 6.799 1.00 91.50 215 GLN A N 1
ATOM 1668 C CA . GLN A 1 215 ? -1.132 3.935 8.072 1.00 91.50 215 GLN A CA 1
ATOM 1669 C C . GLN A 1 215 ? 0.349 4.293 7.981 1.00 91.50 215 GLN A C 1
ATOM 1671 O O . GLN A 1 215 ? 0.923 4.665 9.000 1.00 91.50 215 GLN A O 1
ATOM 1676 N N . PHE A 1 216 ? 0.986 4.135 6.821 1.00 95.00 216 PHE A N 1
ATOM 1677 C CA . PHE A 1 216 ? 2.382 4.498 6.596 1.00 95.00 216 PHE A CA 1
ATOM 1678 C C . PHE A 1 216 ? 2.557 6.006 6.371 1.00 95.00 216 PHE A C 1
ATOM 1680 O O . PHE A 1 216 ? 3.409 6.635 7.004 1.00 95.00 216 PHE A O 1
ATOM 1687 N N . VAL A 1 217 ? 1.731 6.592 5.502 1.00 95.25 217 VAL A N 1
ATOM 1688 C CA . VAL A 1 217 ? 1.756 8.023 5.167 1.00 95.25 217 VAL A CA 1
ATOM 1689 C C . VAL A 1 217 ? 1.409 8.866 6.398 1.00 95.25 217 VAL A C 1
ATOM 1691 O O . VAL A 1 217 ? 2.092 9.837 6.706 1.00 95.25 217 VAL A O 1
ATOM 1694 N N . MET A 1 218 ? 0.440 8.429 7.204 1.00 93.38 218 MET A N 1
ATOM 1695 C CA . MET A 1 218 ? 0.040 9.111 8.443 1.00 93.38 218 MET A CA 1
ATOM 1696 C C . MET A 1 218 ? 1.035 8.947 9.615 1.00 93.38 218 MET A C 1
ATOM 1698 O O . MET A 1 218 ? 0.670 9.191 10.767 1.00 93.38 218 MET A O 1
ATOM 1702 N N . ARG A 1 219 ? 2.284 8.508 9.380 1.00 93.06 219 ARG A N 1
ATOM 1703 C CA . ARG A 1 219 ? 3.353 8.468 10.409 1.00 93.06 219 ARG A CA 1
ATOM 1704 C C . ARG A 1 219 ? 4.240 9.709 10.419 1.00 93.06 219 ARG A C 1
ATOM 1706 O O . ARG A 1 219 ? 4.907 9.936 11.426 1.00 93.06 219 ARG A O 1
ATOM 1713 N N . GLY A 1 220 ? 4.266 10.462 9.321 1.00 94.88 220 GLY A N 1
ATOM 1714 C CA . GLY A 1 220 ? 5.081 11.665 9.172 1.00 94.88 220 GLY A CA 1
ATOM 1715 C C . GLY A 1 220 ? 4.490 12.879 9.886 1.00 94.88 220 GLY A C 1
ATOM 1716 O O . GLY A 1 220 ? 3.586 12.759 10.716 1.00 94.88 220 GLY A O 1
ATOM 1717 N N . ALA A 1 221 ? 4.958 14.064 9.501 1.00 95.56 221 ALA A N 1
ATOM 1718 C CA . ALA A 1 221 ? 4.500 15.349 10.033 1.00 95.56 221 ALA A CA 1
ATOM 1719 C C . ALA A 1 221 ? 2.992 15.573 9.898 1.00 95.56 221 ALA A C 1
ATOM 1721 O O . ALA A 1 221 ? 2.380 16.196 10.758 1.00 95.56 221 ALA A O 1
ATOM 1722 N N . VAL A 1 222 ? 2.352 14.965 8.896 1.00 93.56 222 VAL A N 1
ATOM 1723 C CA . VAL A 1 222 ? 0.893 15.010 8.727 1.00 93.56 222 VAL A CA 1
ATOM 1724 C C . VAL A 1 222 ? 0.115 14.350 9.880 1.00 93.56 222 VAL A C 1
ATOM 1726 O O . VAL A 1 222 ? -1.098 14.512 9.956 1.00 93.56 222 VAL A O 1
ATOM 1729 N N . ARG A 1 223 ? 0.769 13.614 10.784 1.00 91.31 223 ARG A N 1
ATOM 1730 C CA . ARG A 1 223 ? 0.150 13.087 12.010 1.00 91.31 223 ARG A CA 1
ATOM 1731 C C . ARG A 1 223 ? -0.014 14.153 13.093 1.00 91.31 223 ARG A C 1
ATOM 1733 O O . ARG A 1 223 ? -0.903 14.022 13.930 1.00 91.31 223 ARG A O 1
ATOM 1740 N N . ASP A 1 224 ? 0.849 15.165 13.102 1.00 92.00 224 ASP A N 1
ATOM 1741 C CA . ASP A 1 224 ? 0.790 16.262 14.062 1.00 92.00 224 ASP A CA 1
ATOM 1742 C C . ASP A 1 224 ? -0.436 17.151 13.749 1.00 92.00 224 ASP A C 1
ATOM 1744 O O . ASP A 1 224 ? -0.575 17.640 12.619 1.00 92.00 224 ASP A O 1
ATOM 1748 N N . PRO A 1 225 ? -1.366 17.353 14.702 1.00 90.62 225 PRO A N 1
ATOM 1749 C CA . PRO A 1 225 ? -2.521 18.230 14.513 1.00 90.62 225 PRO A CA 1
ATOM 1750 C C . PRO A 1 225 ? -2.167 19.705 14.283 1.00 90.62 225 PRO A C 1
ATOM 1752 O O . PRO A 1 225 ? -3.023 20.437 13.785 1.00 90.62 225 PRO A O 1
ATOM 1755 N N . ALA A 1 226 ? -0.959 20.139 14.658 1.00 92.75 226 ALA A N 1
ATOM 1756 C CA . ALA A 1 226 ? -0.492 21.522 14.550 1.00 92.75 226 ALA A CA 1
ATOM 1757 C C . ALA A 1 226 ? 0.410 21.780 13.326 1.00 92.75 226 ALA A C 1
ATOM 1759 O O . ALA A 1 226 ? 0.829 22.914 13.099 1.00 92.75 226 ALA A O 1
ATOM 1760 N N . PHE A 1 227 ? 0.718 20.758 12.521 1.00 95.19 227 PHE A N 1
ATOM 1761 C CA . PHE A 1 227 ? 1.608 20.910 11.372 1.00 95.19 227 PHE A CA 1
ATOM 1762 C C . PHE A 1 227 ? 0.957 21.714 10.233 1.00 95.19 227 PHE A C 1
ATOM 1764 O O . PHE A 1 227 ? -0.058 21.309 9.668 1.00 95.19 227 PHE A O 1
ATOM 1771 N N . THR A 1 228 ? 1.585 22.834 9.864 1.00 95.31 228 THR A N 1
ATOM 1772 C CA . THR A 1 228 ? 1.149 23.751 8.789 1.00 95.31 228 THR A CA 1
ATOM 1773 C C . THR A 1 228 ? 2.035 23.698 7.540 1.00 95.31 228 THR A C 1
ATOM 1775 O O . THR A 1 228 ? 1.820 24.464 6.604 1.00 95.31 228 THR A O 1
ATOM 1778 N N . GLY A 1 229 ? 3.086 22.873 7.543 1.00 96.31 229 GLY A N 1
ATOM 1779 C CA . GLY A 1 229 ? 4.074 22.833 6.465 1.00 96.31 229 GLY A CA 1
ATOM 1780 C C . GLY A 1 229 ? 3.613 22.047 5.237 1.00 96.31 229 GLY A C 1
ATOM 1781 O O . GLY A 1 229 ? 2.463 21.619 5.132 1.00 96.31 229 GLY A O 1
ATOM 1782 N N . THR A 1 230 ? 4.551 21.820 4.319 1.00 97.62 230 THR A N 1
ATOM 1783 C CA . THR A 1 230 ? 4.345 20.944 3.160 1.00 97.62 230 THR A CA 1
ATOM 1784 C C . THR A 1 230 ? 4.779 19.521 3.491 1.00 97.62 230 THR A C 1
ATOM 1786 O O . THR A 1 230 ? 5.865 19.314 4.033 1.00 97.62 230 THR A O 1
ATOM 1789 N N . TYR A 1 231 ? 3.945 18.544 3.142 1.00 98.12 231 TYR A N 1
ATOM 1790 C CA . TYR A 1 231 ? 4.240 17.123 3.279 1.00 98.12 231 TYR A CA 1
ATOM 1791 C C . TYR A 1 231 ? 4.253 16.428 1.913 1.00 98.12 231 TYR A C 1
ATOM 1793 O O . TYR A 1 231 ? 3.247 16.439 1.205 1.00 98.12 231 TYR A O 1
ATOM 1801 N N . THR A 1 232 ? 5.376 15.812 1.541 1.00 98.50 232 THR A N 1
ATOM 1802 C CA . THR A 1 232 ? 5.553 15.199 0.212 1.00 98.50 232 THR A CA 1
ATOM 1803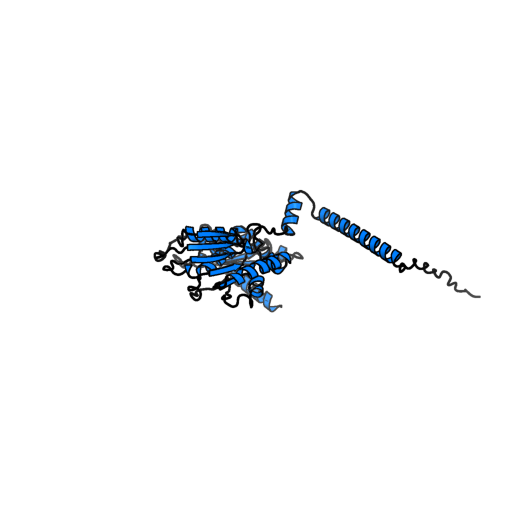 C C . THR A 1 232 ? 5.556 13.675 0.294 1.00 98.50 232 THR A C 1
ATOM 1805 O O . THR A 1 232 ? 6.357 13.079 1.012 1.00 98.50 232 THR A O 1
ATOM 1808 N N . VAL A 1 233 ? 4.693 13.021 -0.478 1.00 98.56 233 VAL A N 1
ATOM 1809 C CA . VAL A 1 233 ? 4.546 11.560 -0.494 1.00 98.56 233 VAL A CA 1
ATOM 1810 C C . VAL A 1 233 ? 4.865 11.031 -1.885 1.00 98.56 233 VAL A C 1
ATOM 1812 O O . VAL A 1 233 ? 4.219 11.420 -2.851 1.00 98.56 233 VAL A O 1
ATOM 1815 N N . TYR A 1 234 ? 5.821 10.112 -1.984 1.00 98.62 234 TYR A N 1
ATOM 1816 C CA . TYR A 1 234 ? 6.179 9.431 -3.228 1.00 98.62 234 TYR A CA 1
ATOM 1817 C C . TYR A 1 234 ? 5.508 8.058 -3.289 1.00 98.62 234 TYR A C 1
ATOM 1819 O O . TYR A 1 234 ? 5.808 7.172 -2.485 1.00 98.62 234 TYR A O 1
ATOM 1827 N N . LEU A 1 235 ? 4.618 7.869 -4.256 1.00 98.56 235 LEU A N 1
ATOM 1828 C CA . LEU A 1 235 ? 3.865 6.637 -4.491 1.00 98.56 235 LEU A CA 1
ATOM 1829 C C . LEU A 1 235 ? 4.229 6.050 -5.850 1.00 98.56 235 LEU A C 1
ATOM 1831 O O . LEU A 1 235 ? 4.731 6.747 -6.729 1.00 98.56 235 LEU A O 1
ATOM 1835 N N . TYR A 1 236 ? 4.010 4.750 -6.041 1.00 98.19 236 TYR A N 1
ATOM 1836 C CA . TYR A 1 236 ? 4.424 4.122 -7.291 1.00 98.19 236 TYR A CA 1
ATOM 1837 C C . TYR A 1 236 ? 3.549 4.555 -8.466 1.00 98.19 236 TYR A C 1
ATOM 1839 O O . TYR A 1 236 ? 4.070 4.999 -9.488 1.00 98.19 236 TYR A O 1
ATOM 1847 N N . ASP A 1 237 ? 2.232 4.422 -8.320 1.00 97.69 237 ASP A N 1
ATOM 1848 C CA . ASP A 1 237 ? 1.288 4.689 -9.398 1.00 97.69 237 ASP A CA 1
ATOM 1849 C C . ASP A 1 237 ? 0.221 5.721 -9.036 1.00 97.69 237 ASP A C 1
ATOM 1851 O O . ASP A 1 237 ? -0.061 5.985 -7.865 1.00 97.69 237 ASP A O 1
ATOM 1855 N N . ARG A 1 238 ? -0.373 6.321 -10.072 1.00 98.00 238 ARG A N 1
ATOM 1856 C CA . ARG A 1 238 ? -1.399 7.356 -9.920 1.00 98.00 238 ARG A CA 1
ATOM 1857 C C . ARG A 1 238 ? -2.602 6.884 -9.104 1.00 98.00 238 ARG A C 1
ATOM 1859 O O . ARG A 1 238 ? -3.110 7.647 -8.294 1.00 98.00 238 ARG A O 1
ATOM 1866 N N . ALA A 1 239 ? -3.024 5.628 -9.257 1.00 96.00 239 ALA A N 1
ATOM 1867 C CA . ALA A 1 239 ? -4.183 5.115 -8.529 1.00 96.00 239 ALA A CA 1
ATOM 1868 C C . ALA A 1 239 ? -3.942 5.079 -7.010 1.00 96.00 239 ALA A C 1
ATOM 1870 O O . ALA A 1 239 ? -4.879 5.257 -6.236 1.00 96.00 239 ALA A O 1
ATOM 1871 N N . GLN A 1 240 ? -2.699 4.868 -6.567 1.00 97.44 240 GLN A N 1
ATOM 1872 C CA . GLN A 1 240 ? -2.330 5.011 -5.156 1.00 97.44 240 GLN A CA 1
ATOM 1873 C C . GLN A 1 240 ? -2.422 6.472 -4.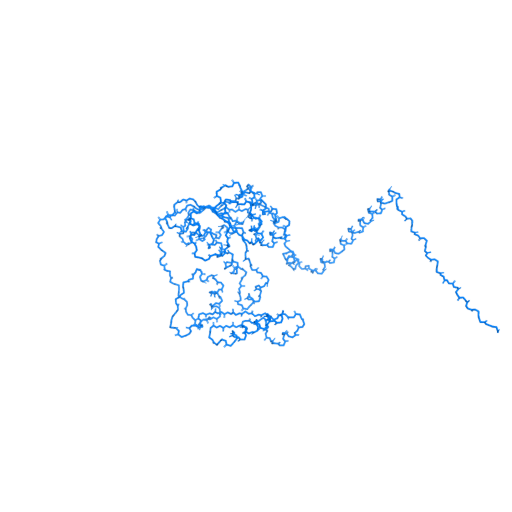694 1.00 97.44 240 GLN A C 1
ATOM 1875 O O . GLN A 1 240 ? -2.952 6.734 -3.615 1.00 97.44 240 GLN A O 1
ATOM 1880 N N . ALA A 1 241 ? -1.950 7.417 -5.515 1.00 98.31 241 ALA A N 1
ATOM 1881 C CA . ALA A 1 241 ? -2.020 8.846 -5.210 1.00 98.31 241 ALA A CA 1
ATOM 1882 C C . ALA A 1 241 ? -3.460 9.365 -5.146 1.00 98.31 241 ALA A C 1
ATOM 1884 O O . ALA A 1 241 ? -3.800 10.062 -4.195 1.00 98.31 241 ALA A O 1
ATOM 1885 N N . ASP A 1 242 ? -4.320 8.965 -6.082 1.00 98.06 242 ASP A N 1
ATOM 1886 C CA . ASP A 1 242 ? -5.736 9.344 -6.082 1.00 98.06 242 ASP A CA 1
ATOM 1887 C C . ASP A 1 242 ? -6.427 8.851 -4.796 1.00 98.06 242 ASP A C 1
ATOM 1889 O O . ASP A 1 242 ? -7.001 9.644 -4.056 1.00 98.06 242 ASP A O 1
ATOM 1893 N N . VAL A 1 243 ? -6.257 7.568 -4.445 1.00 95.69 243 VAL A N 1
ATOM 1894 C CA . VAL A 1 243 ? -6.844 6.984 -3.224 1.00 95.69 243 VAL A CA 1
ATOM 1895 C C . VAL A 1 243 ? -6.334 7.660 -1.947 1.00 95.69 243 VAL A C 1
ATOM 1897 O O . VAL A 1 243 ? -7.101 7.854 -1.003 1.00 95.69 243 VAL A O 1
ATOM 1900 N N . MET A 1 244 ? -5.046 8.007 -1.888 1.00 97.56 244 MET A N 1
ATOM 1901 C CA . MET A 1 244 ? -4.494 8.733 -0.743 1.00 97.56 244 MET A CA 1
ATOM 1902 C C . MET A 1 244 ? -5.055 10.159 -0.668 1.00 97.56 244 MET A C 1
ATOM 1904 O O . MET A 1 244 ? -5.369 10.635 0.421 1.00 97.56 244 MET A O 1
ATOM 1908 N N . GLY A 1 245 ? -5.212 10.831 -1.810 1.00 97.62 245 GLY A N 1
ATOM 1909 C CA . GLY A 1 245 ? -5.789 12.170 -1.879 1.00 97.62 245 GLY A CA 1
ATOM 1910 C C . GLY A 1 245 ? -7.245 12.201 -1.431 1.00 97.62 245 GLY A C 1
ATOM 1911 O O . GLY A 1 245 ? -7.616 13.064 -0.638 1.00 97.62 245 GLY A O 1
ATOM 1912 N N . ASP A 1 246 ? -8.045 11.230 -1.868 1.00 96.06 246 ASP A N 1
ATOM 1913 C CA . ASP A 1 246 ? -9.432 11.072 -1.426 1.00 96.06 246 ASP A CA 1
ATOM 1914 C C . ASP A 1 246 ? -9.497 10.848 0.087 1.00 96.06 246 ASP A C 1
ATOM 1916 O O . ASP A 1 246 ? -10.230 11.547 0.782 1.00 96.06 246 ASP A O 1
ATOM 1920 N N . TYR A 1 247 ? -8.648 9.967 0.629 1.00 94.50 247 TYR A N 1
ATOM 1921 C CA . TYR A 1 247 ? -8.586 9.729 2.072 1.00 94.50 247 TYR A CA 1
ATOM 1922 C C . TYR A 1 247 ? -8.273 11.004 2.870 1.00 94.50 247 TYR A C 1
ATOM 1924 O O . TYR A 1 247 ? -8.921 11.264 3.887 1.00 94.50 247 TYR A O 1
ATOM 1932 N N . LEU A 1 248 ? -7.284 11.794 2.434 1.00 94.75 248 LEU A N 1
ATOM 1933 C CA . LEU A 1 248 ? -6.871 13.016 3.133 1.00 94.75 248 LEU A CA 1
ATOM 1934 C C . LEU A 1 248 ? -8.004 14.049 3.201 1.00 94.75 248 LEU A C 1
ATOM 1936 O O . LEU A 1 248 ? -8.183 14.668 4.252 1.00 94.75 248 LEU A O 1
ATOM 1940 N N . ARG A 1 249 ? -8.785 14.186 2.123 1.00 94.25 249 ARG A N 1
ATOM 1941 C CA . ARG A 1 249 ? -9.940 15.093 2.065 1.00 94.25 249 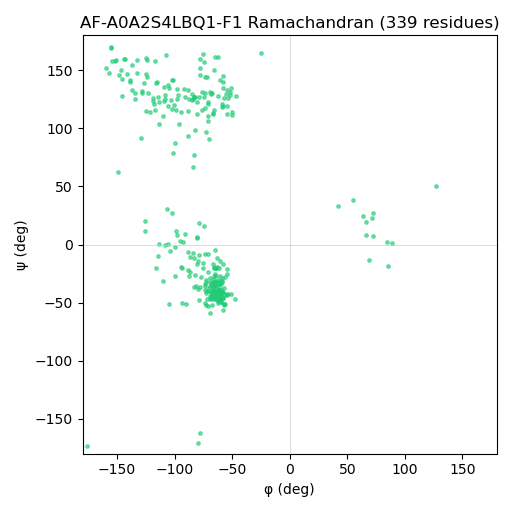ARG A CA 1
ATOM 1942 C C . ARG A 1 249 ? -11.123 14.556 2.869 1.00 94.25 249 ARG A C 1
ATOM 1944 O O . ARG A 1 249 ? -11.637 15.243 3.745 1.00 94.25 249 ARG A O 1
ATOM 1951 N N . GLU A 1 250 ? -11.508 13.299 2.645 1.00 90.81 250 GLU A N 1
ATOM 1952 C CA . GLU A 1 250 ? -12.651 12.656 3.317 1.00 90.81 250 GLU A CA 1
ATOM 1953 C C . GLU A 1 250 ? -12.515 12.632 4.847 1.00 90.81 250 GLU A C 1
ATOM 1955 O O . GLU A 1 250 ? -13.517 12.684 5.559 1.00 90.81 250 GLU A O 1
ATOM 1960 N N . ASN A 1 251 ? -11.282 12.555 5.360 1.00 87.81 251 ASN A N 1
ATOM 1961 C CA . ASN A 1 251 ? -11.001 12.503 6.797 1.00 87.81 251 ASN A CA 1
ATOM 1962 C C . ASN A 1 251 ? -10.594 13.865 7.386 1.00 87.81 251 ASN A C 1
ATOM 1964 O O . ASN A 1 251 ? -10.119 13.914 8.520 1.00 87.81 251 ASN A O 1
ATOM 1968 N N . GLY A 1 252 ? -10.756 14.964 6.637 1.00 89.06 252 GLY A N 1
ATOM 1969 C CA . GLY A 1 252 ? -10.485 16.322 7.122 1.00 89.06 252 GLY A CA 1
ATOM 1970 C C . GLY A 1 252 ? -9.020 16.573 7.486 1.00 89.06 252 GLY A C 1
ATOM 1971 O O . GLY A 1 252 ? -8.718 17.440 8.308 1.00 89.06 252 GLY A O 1
ATOM 1972 N N . VAL A 1 253 ? -8.094 15.805 6.904 1.00 90.81 253 VAL A N 1
ATOM 1973 C CA . VAL A 1 253 ? -6.657 16.009 7.098 1.00 90.81 253 VAL A CA 1
ATOM 1974 C C . VAL A 1 253 ? -6.283 17.314 6.396 1.00 90.81 253 VAL A C 1
ATOM 1976 O O . VAL A 1 253 ? -5.841 18.267 7.040 1.00 90.81 253 VAL A O 1
ATOM 1979 N N . THR A 1 254 ? -6.519 17.415 5.094 1.00 93.50 254 THR A N 1
ATOM 1980 C CA . THR A 1 254 ? -6.331 18.663 4.347 1.00 93.50 254 THR A CA 1
ATOM 1981 C C . THR A 1 254 ? -7.126 18.647 3.048 1.00 93.50 254 THR A C 1
ATOM 1983 O O . THR A 1 254 ? -7.327 17.583 2.462 1.00 93.50 254 THR A O 1
ATOM 1986 N N . ASP A 1 255 ? -7.519 19.832 2.586 1.00 94.50 255 ASP A N 1
ATOM 1987 C CA . ASP A 1 255 ? -8.093 20.044 1.256 1.00 94.50 255 ASP A CA 1
ATOM 1988 C C . ASP A 1 255 ? -7.030 20.455 0.216 1.00 94.50 255 ASP A C 1
ATOM 1990 O O . ASP A 1 255 ? -7.240 20.261 -0.985 1.00 94.50 255 ASP A O 1
ATOM 1994 N N . ASP A 1 256 ? -5.861 20.956 0.652 1.00 97.44 256 ASP A N 1
ATOM 1995 C CA . ASP A 1 256 ? -4.732 21.309 -0.226 1.00 97.44 256 ASP A CA 1
ATOM 1996 C C . ASP A 1 256 ? -3.902 20.062 -0.542 1.00 97.44 256 ASP A C 1
ATOM 1998 O O . ASP A 1 256 ? -2.842 19.806 0.036 1.00 97.44 256 ASP A O 1
ATOM 2002 N N . VAL A 1 257 ? -4.438 19.248 -1.450 1.00 98.19 257 VAL A N 1
ATOM 2003 C CA . VAL A 1 257 ? -3.775 18.058 -1.985 1.00 98.19 257 VAL A CA 1
ATOM 2004 C C . VAL A 1 257 ? -3.481 18.256 -3.466 1.00 98.19 257 VAL A C 1
ATOM 2006 O O . VAL A 1 257 ? -4.404 18.420 -4.271 1.00 98.19 257 VAL A O 1
ATOM 2009 N N . ARG A 1 258 ? -2.204 18.147 -3.836 1.00 98.56 258 ARG A N 1
ATOM 2010 C CA . ARG A 1 258 ? -1.722 18.175 -5.225 1.00 98.56 258 ARG A CA 1
ATOM 2011 C C . ARG A 1 258 ? -1.253 16.791 -5.633 1.00 98.56 258 ARG A C 1
ATOM 2013 O O . ARG A 1 258 ? -0.567 16.129 -4.862 1.00 98.56 258 ARG A O 1
ATOM 2020 N N . ILE A 1 259 ? -1.628 16.356 -6.832 1.00 98.56 259 ILE A N 1
ATOM 2021 C CA . ILE A 1 259 ? -1.241 15.053 -7.380 1.00 98.56 259 ILE A CA 1
ATOM 2022 C C . ILE A 1 259 ? -0.398 15.296 -8.628 1.00 98.56 259 ILE A C 1
ATOM 2024 O O . ILE A 1 259 ? -0.893 15.847 -9.609 1.00 98.56 259 ILE A O 1
ATOM 2028 N N . GLU A 1 260 ? 0.869 14.891 -8.588 1.00 98.44 260 GLU A N 1
ATOM 2029 C CA . GLU A 1 260 ? 1.872 15.257 -9.592 1.00 98.44 260 GLU A CA 1
ATOM 2030 C C . GLU A 1 260 ? 2.594 14.020 -10.136 1.00 98.44 260 GLU A C 1
ATOM 2032 O O . GLU A 1 260 ? 3.046 13.157 -9.382 1.00 98.44 260 GLU A O 1
ATOM 2037 N N . GLY A 1 261 ? 2.709 13.927 -11.460 1.00 98.12 261 GLY A N 1
ATOM 2038 C CA . GLY A 1 261 ? 3.531 12.904 -12.103 1.00 98.12 261 GLY A CA 1
ATOM 2039 C C . GLY A 1 261 ? 5.013 13.269 -12.034 1.00 98.12 261 GLY A C 1
ATOM 2040 O O . GLY A 1 261 ? 5.368 14.443 -12.102 1.00 98.12 261 GLY A O 1
ATOM 2041 N N . ILE A 1 262 ? 5.881 12.268 -11.907 1.00 98.00 262 ILE A N 1
ATOM 2042 C CA . ILE A 1 262 ? 7.338 12.451 -11.895 1.00 98.00 262 ILE A CA 1
ATOM 2043 C C . ILE A 1 262 ? 7.890 12.126 -13.284 1.00 98.00 262 ILE A C 1
ATOM 2045 O O . ILE A 1 262 ? 8.288 10.991 -13.569 1.00 98.00 262 ILE A O 1
ATOM 2049 N N . GLU A 1 263 ? 7.906 13.127 -14.162 1.00 96.94 263 GLU A N 1
ATOM 2050 C CA . GLU A 1 263 ? 8.437 12.993 -15.523 1.00 96.94 263 GLU A CA 1
ATOM 2051 C C . GLU A 1 263 ? 9.937 12.669 -15.517 1.00 96.94 263 GLU A C 1
ATOM 2053 O O . GLU A 1 263 ? 10.408 11.853 -16.310 1.00 96.94 263 GLU A O 1
ATOM 2058 N N . GLU A 1 264 ? 10.688 13.220 -14.561 1.00 96.12 264 GLU A N 1
ATOM 2059 C CA . GLU A 1 264 ? 12.146 13.091 -14.469 1.00 96.12 264 GLU A CA 1
ATOM 2060 C C . GLU A 1 264 ? 12.605 11.654 -14.191 1.00 96.12 264 GLU A C 1
ATOM 2062 O O . GLU A 1 264 ? 13.756 11.299 -14.449 1.00 96.12 264 GLU A O 1
ATOM 2067 N N . ALA A 1 265 ? 11.714 10.797 -13.683 1.00 95.31 265 ALA A N 1
ATOM 2068 C CA . ALA A 1 265 ? 11.997 9.378 -13.501 1.00 95.31 265 ALA A CA 1
ATOM 2069 C C . ALA A 1 265 ? 11.967 8.594 -14.829 1.00 95.31 265 ALA A C 1
ATOM 2071 O O . ALA A 1 265 ? 12.459 7.463 -14.887 1.00 95.31 265 ALA A O 1
ATOM 2072 N N . GLY A 1 266 ? 11.394 9.161 -15.897 1.00 96.25 266 GLY A N 1
ATOM 2073 C CA . GLY A 1 266 ? 11.358 8.561 -17.234 1.00 96.25 266 GLY A CA 1
ATOM 2074 C C . GLY A 1 266 ? 10.515 7.286 -17.339 1.00 96.25 266 GLY A C 1
ATOM 2075 O O . GLY A 1 266 ? 10.725 6.492 -18.253 1.00 96.25 266 GLY A O 1
ATOM 2076 N N . ILE A 1 267 ? 9.599 7.054 -16.391 1.00 96.50 267 ILE A N 1
ATOM 2077 C CA . ILE A 1 267 ? 8.718 5.872 -16.363 1.00 96.50 267 ILE A CA 1
ATOM 2078 C C . ILE A 1 267 ? 7.226 6.220 -16.280 1.00 96.50 267 ILE A C 1
ATOM 2080 O O . ILE A 1 267 ? 6.402 5.326 -16.071 1.00 96.50 267 ILE A O 1
ATOM 2084 N N . LEU A 1 268 ? 6.873 7.494 -16.483 1.00 96.75 268 LEU A N 1
ATOM 2085 C CA . LEU A 1 268 ? 5.502 7.987 -16.347 1.00 96.75 268 LEU A CA 1
ATOM 2086 C C . LEU A 1 268 ? 4.533 7.228 -17.269 1.00 96.75 268 LEU A C 1
ATOM 2088 O O . LEU A 1 268 ? 3.569 6.619 -16.791 1.00 96.75 268 LEU A O 1
ATOM 2092 N N . ASP A 1 269 ? 4.900 7.157 -18.550 1.00 96.31 269 ASP A N 1
ATOM 2093 C CA . ASP A 1 269 ? 4.156 6.496 -19.630 1.00 96.31 269 ASP A CA 1
ATOM 2094 C C . ASP A 1 269 ? 4.663 5.074 -19.938 1.00 96.31 269 ASP A C 1
ATOM 2096 O O . ASP A 1 269 ? 4.273 4.456 -20.929 1.00 96.31 269 ASP A O 1
ATOM 2100 N N . ALA A 1 270 ? 5.574 4.532 -19.124 1.00 92.50 270 ALA A N 1
ATOM 2101 C CA . ALA A 1 270 ? 6.173 3.232 -19.403 1.00 92.50 270 ALA A CA 1
ATOM 2102 C C . ALA A 1 270 ? 5.152 2.103 -19.199 1.00 92.50 270 ALA A C 1
ATOM 2104 O O . ALA A 1 270 ? 4.761 1.783 -18.073 1.00 92.50 270 ALA A O 1
ATOM 2105 N N . GLU A 1 271 ? 4.742 1.463 -20.292 1.00 90.19 271 GLU A N 1
ATOM 2106 C CA . GLU A 1 271 ? 3.771 0.376 -20.249 1.00 90.19 271 GLU A CA 1
ATOM 2107 C C . GLU A 1 271 ? 4.344 -0.910 -19.647 1.00 90.19 271 GLU A C 1
ATOM 2109 O O . GLU A 1 271 ? 5.489 -1.318 -19.875 1.00 90.19 271 GLU A O 1
ATOM 2114 N N . ARG A 1 272 ? 3.489 -1.620 -18.913 1.00 87.19 272 ARG A N 1
ATOM 2115 C CA . ARG A 1 272 ? 3.783 -2.969 -18.442 1.00 87.19 272 ARG A CA 1
ATOM 2116 C C . ARG A 1 272 ? 3.357 -3.984 -19.506 1.00 87.19 272 ARG A C 1
ATOM 2118 O O . ARG A 1 272 ? 2.176 -4.039 -19.842 1.00 87.19 272 ARG A O 1
ATOM 2125 N N . PRO A 1 273 ? 4.251 -4.882 -19.964 1.00 84.25 273 PRO A N 1
ATOM 2126 C CA . PRO A 1 273 ? 3.859 -5.964 -20.853 1.00 84.25 273 PRO A CA 1
ATOM 2127 C C . PRO A 1 273 ? 2.769 -6.826 -20.216 1.00 84.25 273 PRO A C 1
ATOM 2129 O O . PRO A 1 273 ? 2.917 -7.258 -19.067 1.00 84.25 273 PRO A O 1
ATOM 2132 N N . ALA A 1 274 ? 1.730 -7.146 -20.992 1.00 78.12 274 ALA A N 1
ATOM 2133 C CA . ALA A 1 274 ? 0.642 -7.998 -20.527 1.00 78.12 274 ALA A CA 1
ATOM 2134 C C . ALA A 1 274 ? 1.182 -9.309 -19.932 1.00 78.12 274 ALA A C 1
ATOM 2136 O O . ALA A 1 274 ? 1.992 -10.036 -20.537 1.00 78.12 274 ALA A O 1
ATOM 2137 N N . SER A 1 275 ? 0.724 -9.604 -18.721 1.00 75.06 275 SER A N 1
ATOM 2138 C CA . SER A 1 275 ? 1.044 -10.813 -17.984 1.00 75.06 275 SER A CA 1
ATOM 2139 C C . SER A 1 275 ? 0.549 -12.050 -18.732 1.00 75.06 275 SER A C 1
ATOM 2141 O O . SER A 1 275 ? -0.334 -12.005 -19.589 1.00 75.06 275 SER A O 1
ATOM 2143 N N . ARG A 1 276 ? 1.096 -13.219 -18.385 1.00 72.00 276 ARG A N 1
ATOM 2144 C CA . ARG A 1 276 ? 0.641 -14.489 -18.969 1.00 72.00 276 ARG A CA 1
ATOM 2145 C C . ARG A 1 276 ? -0.850 -14.742 -18.718 1.00 72.00 276 ARG A C 1
ATOM 2147 O O . ARG A 1 276 ? -1.487 -15.375 -19.553 1.00 72.00 276 ARG A O 1
ATOM 2154 N N . ARG A 1 277 ? -1.384 -14.273 -17.584 1.00 70.31 277 ARG A N 1
ATOM 2155 C CA . ARG A 1 277 ? -2.798 -14.418 -17.224 1.00 70.31 277 ARG A CA 1
ATOM 2156 C C . ARG A 1 277 ? -3.680 -13.518 -18.081 1.00 70.31 277 ARG A C 1
ATOM 2158 O O . ARG A 1 277 ? -4.645 -14.021 -18.631 1.00 70.31 277 ARG A O 1
ATOM 2165 N N . GLU A 1 278 ? -3.316 -12.250 -18.246 1.00 74.00 278 GLU A N 1
ATOM 2166 C CA . GLU A 1 278 ? -4.043 -11.316 -19.123 1.00 74.00 278 GLU A CA 1
ATOM 2167 C C . GLU A 1 278 ? -4.017 -11.801 -20.569 1.00 74.00 278 GLU A C 1
ATOM 2169 O O . GLU A 1 278 ? -5.054 -11.871 -21.212 1.00 74.00 278 GLU A O 1
ATOM 2174 N N . LYS A 1 279 ? -2.858 -12.270 -21.044 1.00 76.50 279 LYS A N 1
ATOM 2175 C CA . LYS A 1 279 ? -2.746 -12.890 -22.371 1.00 76.50 279 LYS A CA 1
ATOM 2176 C C . LYS A 1 279 ? -3.632 -14.121 -22.517 1.00 76.50 279 LYS A C 1
ATOM 2178 O O . LYS A 1 279 ? -4.165 -14.342 -23.591 1.00 76.50 279 LYS A O 1
ATOM 2183 N N . LYS A 1 280 ? -3.760 -14.938 -21.466 1.00 72.81 280 LYS A N 1
ATOM 2184 C CA . LYS A 1 280 ? -4.625 -16.123 -21.472 1.00 72.81 280 LYS A CA 1
ATOM 2185 C C . LYS A 1 280 ? -6.105 -15.725 -21.488 1.00 72.81 280 LYS A C 1
ATOM 2187 O O . LYS A 1 280 ? -6.836 -16.264 -22.301 1.00 72.81 280 LYS A O 1
ATOM 2192 N N . ALA A 1 281 ? -6.511 -14.786 -20.636 1.00 71.94 281 ALA A N 1
ATOM 2193 C CA . ALA A 1 281 ? -7.887 -14.306 -20.563 1.00 71.94 281 ALA A CA 1
ATOM 2194 C C . ALA A 1 281 ? -8.322 -13.609 -21.861 1.00 71.94 281 ALA A C 1
ATOM 2196 O O . ALA A 1 281 ? -9.422 -13.859 -22.333 1.00 71.94 281 ALA A O 1
ATOM 2197 N N . ALA A 1 282 ? -7.446 -12.803 -22.470 1.00 71.38 282 ALA A N 1
ATOM 2198 C CA . ALA A 1 282 ? -7.687 -12.210 -23.785 1.00 71.38 282 ALA A CA 1
ATOM 2199 C C . ALA A 1 282 ? -7.876 -13.292 -24.859 1.00 71.38 282 ALA A C 1
ATOM 2201 O O . ALA A 1 282 ? -8.828 -13.234 -25.624 1.00 71.38 282 ALA A O 1
ATOM 2202 N N . LEU A 1 283 ? -7.036 -14.334 -24.848 1.00 67.00 283 LEU A N 1
ATOM 2203 C CA . LEU A 1 283 ? -7.176 -15.458 -25.777 1.00 67.00 283 LEU A CA 1
ATOM 2204 C C . LEU A 1 283 ? -8.487 -16.234 -25.590 1.00 67.00 283 LEU A C 1
ATOM 2206 O O . LEU A 1 283 ? -9.119 -16.617 -26.567 1.00 67.00 283 LEU A O 1
ATOM 2210 N N . GLU A 1 284 ? -8.878 -16.477 -24.336 1.00 68.19 284 GLU A N 1
ATOM 2211 C CA . GLU A 1 284 ? -10.133 -17.152 -23.989 1.00 68.19 284 GLU A CA 1
ATOM 2212 C C . GLU A 1 284 ? -11.352 -16.298 -24.378 1.00 68.19 284 GLU A C 1
ATOM 2214 O O . GLU A 1 284 ? -12.344 -16.841 -24.856 1.00 68.19 284 GLU A O 1
ATOM 2219 N N . ALA A 1 285 ? -11.264 -14.970 -24.239 1.00 67.06 285 ALA A N 1
ATOM 2220 C CA . ALA A 1 285 ? -12.296 -14.029 -24.674 1.00 67.06 285 ALA A CA 1
ATOM 2221 C C . ALA A 1 285 ? -12.413 -13.937 -26.208 1.00 67.06 285 ALA A C 1
ATOM 2223 O O . ALA A 1 285 ? -13.510 -13.761 -26.728 1.00 67.06 285 ALA A O 1
ATOM 2224 N N . GLU A 1 286 ? -11.308 -14.112 -26.934 1.00 69.69 286 GLU A N 1
ATOM 2225 C CA . GLU A 1 286 ? -11.266 -14.175 -28.403 1.00 69.69 286 GLU A CA 1
ATOM 2226 C C . GLU A 1 286 ? -11.664 -15.558 -28.965 1.00 69.69 286 GLU A C 1
ATOM 2228 O O . GLU A 1 286 ? -11.574 -15.791 -30.169 1.00 69.69 286 GLU A O 1
ATOM 2233 N N . GLY A 1 287 ? -12.103 -16.495 -28.113 1.00 53.53 287 GLY A N 1
ATOM 2234 C CA . GLY A 1 287 ? -12.519 -17.842 -28.521 1.00 53.53 287 GLY A CA 1
ATOM 2235 C C . GLY A 1 287 ? -11.367 -18.762 -28.940 1.00 53.53 287 GLY A C 1
ATOM 2236 O O . GLY A 1 287 ? -11.607 -19.870 -29.417 1.00 53.53 287 GLY A O 1
ATOM 2237 N N . GLY A 1 288 ? -10.116 -18.335 -28.752 1.00 55.97 288 GLY A N 1
ATOM 2238 C CA . GLY A 1 288 ? -8.934 -19.122 -29.072 1.00 55.97 288 GLY A CA 1
ATOM 2239 C C . GLY A 1 288 ? -8.652 -20.166 -27.996 1.00 55.97 288 GLY A C 1
ATOM 2240 O O . GLY A 1 288 ? -8.487 -19.849 -26.814 1.00 55.97 288 GLY A O 1
ATOM 2241 N N . SER A 1 289 ? -8.516 -21.433 -28.388 1.00 54.16 289 SER A N 1
ATOM 2242 C CA . SER A 1 289 ? -8.094 -22.466 -27.447 1.00 54.16 289 SER A CA 1
ATOM 2243 C C . SER A 1 289 ? -6.633 -22.241 -27.050 1.00 54.16 289 SER A C 1
ATOM 2245 O O . SER A 1 289 ? -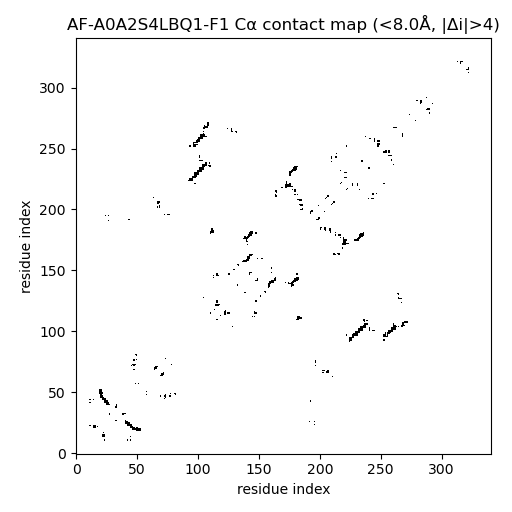5.727 -22.144 -27.883 1.00 54.16 289 SER A O 1
ATOM 2247 N N . PHE A 1 290 ? -6.350 -22.226 -25.744 1.00 51.91 290 PHE A N 1
ATOM 2248 C CA . PHE A 1 290 ? -4.976 -22.175 -25.228 1.00 51.91 290 PHE A CA 1
ATOM 2249 C C . PHE A 1 290 ? -4.094 -23.307 -25.798 1.00 51.91 290 PHE A C 1
ATOM 2251 O O . PHE A 1 290 ? -2.870 -23.159 -25.880 1.00 51.91 290 PHE A O 1
ATOM 2258 N N . ALA A 1 291 ? -4.700 -24.429 -26.206 1.00 59.16 291 ALA A N 1
ATOM 2259 C CA . ALA A 1 291 ? -4.008 -25.522 -26.879 1.00 59.16 291 ALA A CA 1
ATOM 2260 C C . ALA A 1 291 ? -3.533 -25.121 -28.286 1.00 59.16 291 ALA A C 1
ATOM 2262 O O . ALA A 1 291 ? -2.363 -25.333 -28.601 1.00 59.16 291 ALA A O 1
ATOM 2263 N N . GLU A 1 292 ? -4.374 -24.448 -29.072 1.00 60.38 292 GLU A N 1
ATOM 2264 C CA . GLU A 1 292 ? -4.063 -23.999 -30.438 1.00 60.38 292 GLU A CA 1
ATOM 2265 C C . GLU A 1 292 ? -2.941 -22.956 -30.441 1.00 60.38 292 GLU A C 1
ATOM 2267 O O . GLU A 1 292 ? -1.980 -23.055 -31.201 1.00 60.38 292 GLU A O 1
ATOM 2272 N N . CYS A 1 293 ? -2.967 -22.003 -29.505 1.00 57.97 293 CYS A N 1
ATOM 2273 C CA . CYS A 1 293 ? -1.897 -21.008 -29.383 1.00 57.97 293 CYS A CA 1
ATOM 2274 C C . CYS A 1 293 ? -0.566 -21.628 -28.919 1.00 57.97 293 CYS A C 1
ATOM 2276 O O . CYS A 1 293 ? 0.524 -21.200 -29.317 1.00 57.97 293 CYS A O 1
ATOM 2278 N N . LYS A 1 294 ? -0.628 -22.671 -28.081 1.00 68.25 294 LYS A N 1
ATOM 2279 C CA . LYS A 1 294 ? 0.553 -23.432 -27.655 1.00 68.25 294 LYS A CA 1
ATOM 2280 C C . LYS A 1 294 ? 1.131 -24.255 -28.808 1.00 68.25 294 LYS A C 1
ATOM 2282 O O . LYS A 1 294 ? 2.355 -24.337 -28.920 1.00 68.25 294 LYS A O 1
ATOM 2287 N N . GLU A 1 295 ? 0.291 -24.826 -29.665 1.00 68.19 295 GLU A N 1
ATOM 2288 C CA . GLU A 1 295 ? 0.722 -25.515 -30.884 1.00 68.19 295 GLU A CA 1
ATOM 2289 C C . GLU A 1 295 ? 1.314 -24.552 -31.912 1.00 68.19 295 GLU A C 1
ATOM 2291 O O . GLU A 1 295 ? 2.415 -24.803 -32.401 1.00 68.19 295 GLU A O 1
ATOM 2296 N N . ALA A 1 296 ? 0.688 -23.396 -32.137 1.00 67.25 296 ALA A N 1
ATOM 2297 C CA . ALA A 1 296 ? 1.219 -22.350 -33.008 1.00 67.25 296 ALA A CA 1
ATOM 2298 C C . ALA A 1 296 ? 2.603 -21.862 -32.542 1.00 67.25 296 ALA A C 1
ATOM 2300 O O . ALA A 1 296 ? 3.527 -21.714 -33.343 1.00 67.25 296 ALA A O 1
ATOM 2301 N N . LYS A 1 297 ? 2.805 -21.694 -31.226 1.00 68.69 297 LYS A N 1
ATOM 2302 C CA . LYS A 1 297 ? 4.127 -21.357 -30.668 1.00 68.69 297 LYS A CA 1
ATOM 2303 C C . LYS A 1 297 ? 5.159 -22.460 -30.872 1.00 68.69 297 LYS A C 1
ATOM 2305 O O . LYS A 1 297 ? 6.293 -22.148 -31.228 1.00 68.69 297 LYS A O 1
ATOM 2310 N N . ARG A 1 298 ? 4.781 -23.728 -30.681 1.00 77.12 298 ARG A N 1
ATOM 2311 C CA . ARG A 1 298 ? 5.665 -24.875 -30.953 1.00 77.12 298 ARG A CA 1
ATOM 2312 C C . ARG A 1 298 ? 6.046 -24.946 -32.431 1.00 77.12 298 ARG A C 1
ATOM 2314 O O . ARG A 1 298 ? 7.210 -25.192 -32.736 1.00 77.12 298 ARG A O 1
ATOM 2321 N N . ALA A 1 299 ? 5.107 -24.676 -33.335 1.00 76.19 299 ALA A N 1
ATOM 2322 C CA . ALA A 1 299 ? 5.357 -24.627 -34.772 1.00 76.19 299 ALA A CA 1
ATOM 2323 C C . ALA A 1 299 ? 6.319 -23.484 -35.145 1.00 76.19 299 ALA A C 1
ATOM 2325 O O . ALA A 1 299 ? 7.323 -23.724 -35.819 1.00 76.19 299 ALA A O 1
ATOM 2326 N N . ALA A 1 300 ? 6.089 -22.275 -34.624 1.00 74.56 300 ALA A N 1
ATOM 2327 C CA . ALA A 1 300 ? 6.953 -21.116 -34.852 1.00 74.56 300 ALA A CA 1
ATOM 2328 C C . ALA A 1 300 ? 8.363 -21.294 -34.253 1.00 74.56 300 ALA A C 1
ATOM 2330 O O . ALA A 1 300 ? 9.364 -20.830 -34.803 1.00 74.56 300 ALA A O 1
ATOM 2331 N N . GLU A 1 301 ? 8.481 -21.969 -33.110 1.00 77.88 301 GLU A N 1
ATOM 2332 C CA . GLU A 1 301 ? 9.773 -22.311 -32.511 1.00 77.88 301 GLU A CA 1
ATOM 2333 C C . GLU A 1 301 ? 10.505 -23.397 -33.309 1.00 77.88 301 GLU A C 1
ATOM 2335 O O . GLU A 1 301 ? 11.706 -23.268 -33.557 1.00 77.88 301 GLU A O 1
ATOM 2340 N N . ALA A 1 302 ? 9.788 -24.408 -33.809 1.00 82.00 302 ALA A N 1
ATOM 2341 C CA . ALA A 1 302 ? 10.344 -25.404 -34.721 1.00 82.00 302 ALA A CA 1
ATOM 2342 C C . ALA A 1 302 ? 10.843 -24.765 -36.028 1.00 82.00 302 ALA A C 1
ATOM 2344 O O . ALA A 1 302 ? 11.899 -25.137 -36.539 1.00 82.00 302 ALA A O 1
ATOM 2345 N N . GLU A 1 303 ? 10.127 -23.776 -36.559 1.00 81.38 303 GLU A N 1
ATOM 2346 C CA . GLU A 1 303 ? 10.529 -23.028 -37.749 1.00 81.38 303 GLU A CA 1
ATOM 2347 C C . GLU A 1 303 ? 11.764 -22.155 -37.515 1.00 81.38 303 GLU A C 1
ATOM 2349 O O . GLU A 1 303 ? 12.732 -22.258 -38.270 1.00 81.38 303 GLU A O 1
ATOM 2354 N N . ARG A 1 304 ? 11.808 -21.398 -36.413 1.00 82.31 304 ARG A N 1
ATOM 2355 C CA . ARG A 1 304 ? 13.018 -20.659 -36.012 1.00 82.31 304 ARG A CA 1
ATOM 2356 C C . ARG A 1 304 ? 14.211 -21.588 -35.803 1.00 82.31 304 ARG A C 1
ATOM 2358 O O . ARG A 1 304 ? 15.312 -21.284 -36.255 1.00 82.31 304 ARG A O 1
ATOM 2365 N N . GLY A 1 305 ? 13.994 -22.749 -35.185 1.00 85.19 305 GLY A N 1
ATOM 2366 C CA . GLY A 1 305 ? 15.017 -23.779 -35.024 1.00 85.19 305 GLY A CA 1
ATOM 2367 C C . GLY A 1 305 ? 15.515 -24.334 -36.361 1.00 85.19 305 GLY A C 1
ATOM 2368 O O . GLY A 1 305 ? 16.719 -24.523 -36.534 1.00 85.19 305 GLY A O 1
ATOM 2369 N N . ARG A 1 306 ? 14.617 -24.556 -37.331 1.00 85.06 306 ARG A N 1
ATOM 2370 C CA . ARG A 1 306 ? 14.982 -24.957 -38.700 1.00 85.06 306 ARG A CA 1
ATOM 2371 C C . ARG A 1 306 ? 15.812 -23.882 -39.395 1.00 85.06 306 ARG A C 1
ATOM 2373 O O . ARG A 1 306 ? 16.851 -24.220 -39.959 1.00 85.06 306 ARG A O 1
ATOM 2380 N N . ARG A 1 307 ? 15.412 -22.611 -39.294 1.00 81.81 307 ARG A N 1
ATOM 2381 C CA . ARG A 1 307 ? 16.141 -21.483 -39.887 1.00 81.81 307 ARG A CA 1
ATOM 2382 C C . ARG A 1 307 ? 17.541 -21.343 -39.296 1.00 81.81 307 ARG A C 1
ATOM 2384 O O . ARG A 1 307 ? 18.508 -21.342 -40.047 1.00 81.81 307 ARG A O 1
ATOM 2391 N N . ARG A 1 308 ? 17.667 -21.388 -37.965 1.00 84.88 308 ARG A N 1
ATOM 2392 C CA . ARG A 1 308 ? 18.968 -21.333 -37.278 1.00 84.88 308 ARG A CA 1
ATOM 2393 C C . ARG A 1 308 ? 19.889 -22.480 -37.692 1.00 84.88 308 ARG A C 1
ATOM 2395 O O . ARG A 1 308 ? 21.056 -22.262 -37.979 1.00 84.88 308 ARG A O 1
ATOM 2402 N N . ARG A 1 309 ? 19.367 -23.710 -37.788 1.00 86.25 309 ARG A N 1
ATOM 2403 C CA . ARG A 1 309 ? 20.149 -24.868 -38.263 1.00 86.25 309 ARG A CA 1
ATOM 2404 C C . ARG A 1 309 ? 20.565 -24.727 -39.729 1.00 86.25 309 ARG A C 1
ATOM 2406 O O . ARG A 1 309 ? 21.639 -25.198 -40.092 1.00 86.25 309 ARG A O 1
ATOM 2413 N N . ALA A 1 310 ? 19.728 -24.122 -40.571 1.00 84.38 310 ALA A N 1
ATOM 2414 C CA . ALA A 1 310 ? 20.058 -23.853 -41.967 1.00 84.38 310 ALA A CA 1
ATOM 2415 C C . ALA A 1 310 ? 21.152 -22.780 -42.088 1.00 84.38 310 ALA A C 1
ATOM 2417 O O . ALA A 1 310 ? 22.120 -22.995 -42.812 1.00 84.38 310 ALA A O 1
ATOM 2418 N N . GLU A 1 311 ? 21.046 -21.694 -41.320 1.00 84.19 311 GLU A N 1
ATOM 2419 C CA . GLU A 1 311 ? 22.054 -20.631 -41.214 1.00 84.19 311 GLU A CA 1
ATOM 2420 C C . GLU A 1 311 ? 23.389 -21.184 -40.677 1.00 84.19 311 GLU A C 1
ATOM 2422 O O . GLU A 1 311 ? 24.432 -20.996 -41.299 1.00 84.19 311 GLU A O 1
ATOM 2427 N N . GLU A 1 312 ? 23.368 -21.971 -39.594 1.00 83.81 312 GLU A N 1
ATOM 2428 C CA . GLU A 1 312 ? 24.554 -22.645 -39.042 1.00 83.81 312 GLU A CA 1
ATOM 2429 C C . GLU A 1 312 ? 25.188 -23.616 -40.056 1.00 83.81 312 GLU A C 1
ATOM 2431 O O . GLU A 1 312 ? 26.413 -23.702 -40.168 1.00 83.81 312 GLU A O 1
ATOM 2436 N N . LYS A 1 313 ? 24.373 -24.355 -40.822 1.00 84.19 313 LYS A N 1
ATOM 2437 C CA . LYS A 1 313 ? 24.856 -25.261 -41.875 1.00 84.19 313 LYS A CA 1
ATOM 2438 C C . LYS A 1 313 ? 25.478 -24.489 -43.040 1.00 84.19 313 LYS A C 1
ATOM 2440 O O . LYS A 1 313 ? 26.518 -24.917 -43.537 1.00 84.19 313 LYS A O 1
ATOM 2445 N N . ALA A 1 314 ? 24.874 -23.376 -43.455 1.00 81.62 314 ALA A N 1
ATOM 2446 C CA . ALA A 1 314 ? 25.406 -22.497 -44.493 1.00 81.62 314 ALA A CA 1
ATOM 2447 C C . ALA A 1 314 ? 26.732 -21.855 -44.054 1.00 81.62 314 ALA A C 1
ATOM 2449 O O . ALA A 1 314 ? 27.705 -21.900 -44.802 1.00 81.62 314 ALA A O 1
ATOM 2450 N N . ALA A 1 315 ? 26.819 -21.378 -42.810 1.00 81.81 315 ALA A N 1
ATOM 2451 C CA . ALA A 1 315 ? 28.049 -20.836 -42.236 1.00 81.81 315 ALA A CA 1
ATOM 2452 C C . ALA A 1 315 ? 29.169 -21.891 -42.158 1.00 81.81 315 ALA A C 1
ATOM 2454 O O . ALA A 1 315 ? 30.310 -21.625 -42.529 1.00 81.81 315 ALA A O 1
ATOM 2455 N N . ARG A 1 316 ? 28.856 -23.129 -41.746 1.00 79.00 316 ARG A N 1
ATOM 2456 C CA . ARG A 1 316 ? 29.828 -24.242 -41.742 1.00 79.00 316 ARG A CA 1
ATOM 2457 C C . ARG A 1 316 ? 30.274 -24.654 -43.146 1.00 79.00 316 ARG A C 1
ATOM 2459 O O . ARG A 1 316 ? 31.416 -25.080 -43.310 1.00 79.00 316 ARG A O 1
ATOM 2466 N N . ALA A 1 317 ? 29.393 -24.547 -44.141 1.00 79.12 317 ALA A N 1
ATOM 2467 C CA . ALA A 1 317 ? 29.735 -24.782 -45.542 1.00 79.12 317 ALA A CA 1
ATOM 2468 C C . ALA A 1 317 ? 30.682 -23.697 -46.078 1.00 79.12 317 ALA A C 1
ATOM 2470 O O . ALA A 1 317 ? 31.702 -24.040 -46.668 1.00 79.12 317 ALA A O 1
ATOM 2471 N N . ALA A 1 318 ? 30.393 -22.419 -45.804 1.00 78.25 318 ALA A N 1
ATOM 2472 C CA . ALA A 1 318 ? 31.243 -21.289 -46.184 1.00 78.25 318 ALA A CA 1
ATOM 2473 C C . ALA A 1 318 ? 32.633 -21.360 -45.528 1.00 78.25 318 ALA A C 1
ATOM 2475 O O . ALA A 1 318 ? 33.642 -21.131 -46.186 1.00 78.25 318 ALA A O 1
ATOM 2476 N N . ASN A 1 319 ? 32.697 -21.782 -44.262 1.00 81.19 319 ASN A N 1
ATOM 2477 C CA . ASN A 1 319 ? 33.953 -21.949 -43.525 1.00 81.19 319 ASN A CA 1
ATOM 2478 C C . ASN A 1 319 ? 34.691 -23.268 -43.842 1.00 81.19 319 ASN A C 1
ATOM 2480 O O . ASN A 1 319 ? 35.646 -23.606 -43.148 1.00 81.19 319 ASN A O 1
ATOM 2484 N N . GLY A 1 320 ? 34.233 -24.068 -44.815 1.00 76.38 320 GLY A N 1
ATOM 2485 C CA . GLY A 1 320 ? 34.898 -25.311 -45.239 1.00 76.38 320 GLY A CA 1
ATOM 2486 C C . GLY A 1 320 ? 34.923 -26.444 -44.200 1.00 76.38 320 GLY A C 1
ATOM 2487 O O . GLY A 1 320 ? 35.558 -27.473 -44.415 1.00 76.38 320 GLY A O 1
ATOM 2488 N N . THR A 1 321 ? 34.218 -26.300 -43.076 1.00 73.00 321 THR A N 1
ATOM 2489 C CA . THR A 1 321 ? 34.227 -27.253 -41.946 1.00 73.00 321 THR A CA 1
ATOM 2490 C C . THR A 1 321 ? 33.082 -28.270 -42.003 1.00 73.00 321 THR A C 1
ATOM 2492 O O . THR A 1 321 ? 32.930 -29.113 -41.112 1.00 73.00 321 THR A O 1
ATOM 2495 N N . LEU A 1 322 ? 32.260 -28.227 -43.055 1.00 73.00 322 LEU A N 1
ATOM 2496 C CA . LEU A 1 322 ? 31.135 -29.137 -43.236 1.00 73.00 322 LEU A CA 1
ATOM 2497 C C . LEU A 1 322 ? 31.619 -30.551 -43.611 1.00 73.00 322 LEU A C 1
ATOM 2499 O O . LEU A 1 322 ? 31.868 -30.864 -44.775 1.00 73.00 322 LEU A O 1
ATOM 2503 N N . ARG A 1 323 ? 31.721 -31.442 -42.618 1.00 70.31 323 ARG A N 1
ATOM 2504 C CA . ARG A 1 323 ? 32.038 -32.863 -42.845 1.00 70.31 323 ARG A CA 1
ATOM 2505 C C . ARG A 1 323 ? 30.947 -33.537 -43.690 1.00 70.31 323 ARG A C 1
ATOM 2507 O O . ARG A 1 323 ? 29.766 -33.485 -43.344 1.00 70.31 323 ARG A O 1
ATOM 2514 N N . LYS A 1 324 ? 31.342 -34.213 -44.778 1.00 67.25 324 LYS A N 1
ATOM 2515 C CA . LYS A 1 324 ? 30.442 -35.074 -45.566 1.00 67.25 324 LYS A CA 1
ATOM 2516 C C . LYS A 1 324 ? 29.907 -36.202 -44.676 1.00 67.25 324 LYS A C 1
ATOM 2518 O O . LYS A 1 324 ? 30.629 -36.725 -43.828 1.00 67.25 324 LYS A O 1
ATOM 2523 N N . ARG A 1 325 ? 28.628 -36.551 -44.854 1.00 63.88 325 ARG A N 1
ATOM 2524 C CA . ARG A 1 325 ? 27.944 -37.608 -44.094 1.00 63.88 325 ARG A CA 1
ATOM 2525 C C . ARG A 1 325 ? 28.762 -38.900 -44.222 1.00 63.88 325 ARG A C 1
ATOM 2527 O O . ARG A 1 325 ? 29.005 -39.353 -45.338 1.00 63.88 325 ARG A O 1
ATOM 2534 N N . GLY A 1 326 ? 29.237 -39.429 -43.094 1.00 59.16 326 GLY A N 1
ATOM 2535 C CA . GLY A 1 326 ? 30.060 -40.637 -43.065 1.00 59.16 326 GLY A CA 1
ATOM 2536 C C . GLY A 1 326 ? 29.338 -41.822 -43.709 1.00 59.16 326 GLY A C 1
ATOM 2537 O O . GLY A 1 326 ? 28.113 -41.929 -43.623 1.00 59.16 326 GLY A O 1
ATOM 2538 N N . ARG A 1 327 ? 30.111 -42.684 -44.378 1.00 56.03 327 ARG A N 1
ATOM 2539 C CA . ARG A 1 327 ? 29.640 -43.902 -45.051 1.00 56.03 327 ARG A CA 1
ATOM 2540 C C . ARG A 1 327 ? 28.789 -44.744 -44.081 1.00 56.03 327 ARG A C 1
ATOM 2542 O O . ARG A 1 327 ? 29.213 -44.915 -42.938 1.00 56.03 327 ARG A O 1
ATOM 2549 N N . PRO A 1 328 ? 27.619 -45.265 -44.498 1.00 59.75 328 PRO A N 1
ATOM 2550 C CA . PRO A 1 328 ? 26.801 -46.112 -43.634 1.00 59.75 328 PRO A CA 1
ATOM 2551 C C . PRO A 1 328 ? 27.599 -47.336 -43.166 1.00 59.75 328 PRO A C 1
ATOM 2553 O O . PRO A 1 328 ? 28.374 -47.906 -43.941 1.00 59.75 328 PRO A O 1
ATOM 2556 N N . MET A 1 329 ? 27.425 -47.712 -41.893 1.00 51.53 329 MET A N 1
ATOM 2557 C CA . MET A 1 329 ? 28.025 -48.918 -41.318 1.00 51.53 329 MET A CA 1
ATOM 2558 C C . MET A 1 329 ? 27.663 -50.123 -42.186 1.00 51.53 329 MET A C 1
ATOM 2560 O O . MET A 1 329 ? 26.490 -50.372 -42.460 1.00 51.53 329 MET A O 1
ATOM 2564 N N . LYS A 1 330 ? 28.683 -50.869 -42.613 1.00 49.66 330 LYS A N 1
ATOM 2565 C CA . LYS A 1 330 ? 28.510 -52.134 -43.319 1.00 49.66 330 LYS A CA 1
ATOM 2566 C C . LYS A 1 330 ? 27.890 -53.122 -42.328 1.00 49.66 330 LYS A C 1
ATOM 2568 O O . LYS A 1 330 ? 28.526 -53.472 -41.338 1.00 49.66 330 LYS A O 1
ATOM 2573 N N . THR A 1 331 ? 26.647 -53.523 -42.565 1.00 49.44 331 THR A N 1
ATOM 2574 C CA . THR A 1 331 ? 25.999 -54.615 -41.838 1.00 49.44 331 THR A CA 1
ATOM 2575 C C . THR A 1 331 ? 26.830 -55.886 -42.026 1.00 49.44 331 THR A C 1
ATOM 2577 O O . THR A 1 331 ? 27.044 -56.343 -43.149 1.00 49.44 331 THR A O 1
ATOM 2580 N N . LEU A 1 332 ? 27.352 -56.432 -40.926 1.00 50.00 332 LEU A N 1
ATOM 2581 C CA . LEU A 1 332 ? 27.975 -57.755 -40.881 1.00 50.00 332 LEU A CA 1
ATOM 2582 C C . LEU A 1 332 ? 26.871 -58.806 -41.062 1.00 50.00 332 LEU A C 1
ATOM 2584 O O . LEU A 1 332 ? 26.238 -59.226 -40.101 1.00 50.00 332 LEU A O 1
ATOM 2588 N N . SER A 1 333 ? 26.608 -59.187 -42.310 1.00 48.53 333 SER A N 1
ATOM 2589 C CA . SER A 1 333 ? 25.887 -60.413 -42.654 1.00 48.53 333 SER A CA 1
ATOM 2590 C C . SER A 1 333 ? 26.921 -61.480 -43.008 1.00 48.53 333 SER A C 1
ATOM 2592 O O . SER A 1 333 ? 27.774 -61.235 -43.861 1.00 48.53 333 SER A O 1
ATOM 2594 N N . GLY A 1 334 ? 26.858 -62.631 -42.334 1.00 44.44 334 GLY A N 1
ATOM 2595 C CA . GLY A 1 334 ? 27.632 -63.820 -42.700 1.00 44.44 334 GLY A CA 1
ATOM 2596 C C . GLY A 1 334 ? 28.466 -64.438 -41.579 1.00 44.44 334 GLY A C 1
ATOM 2597 O O . GLY A 1 334 ? 29.644 -64.703 -41.781 1.00 44.44 334 GLY A O 1
ATOM 2598 N N . CYS A 1 335 ? 27.873 -64.695 -40.410 1.00 40.22 335 CYS A N 1
ATOM 2599 C CA . CYS A 1 335 ? 28.367 -65.753 -39.529 1.00 40.22 335 CYS A CA 1
ATOM 2600 C C . CYS A 1 335 ? 27.659 -67.046 -39.961 1.00 40.22 335 CYS A C 1
ATOM 2602 O O . CYS A 1 335 ? 26.518 -67.287 -39.575 1.00 40.22 335 CYS A O 1
ATOM 2604 N N . ALA A 1 336 ? 28.288 -67.814 -40.851 1.00 47.16 336 ALA A N 1
ATOM 2605 C CA . ALA A 1 336 ? 27.866 -69.174 -41.161 1.00 47.16 336 ALA A CA 1
ATOM 2606 C C . ALA A 1 336 ? 28.678 -70.125 -40.276 1.00 47.16 336 ALA A C 1
ATOM 2608 O O . ALA A 1 336 ? 29.899 -70.204 -40.401 1.00 47.16 336 ALA A O 1
ATOM 2609 N N . LEU A 1 337 ? 27.993 -70.809 -39.361 1.00 49.91 337 LEU A N 1
ATOM 2610 C CA . LEU A 1 337 ? 28.534 -71.964 -38.652 1.00 49.91 337 LEU A CA 1
ATOM 2611 C C . LEU A 1 337 ? 28.565 -73.155 -39.624 1.00 49.91 337 LEU A C 1
ATOM 2613 O O . LEU A 1 337 ? 27.536 -73.430 -40.245 1.00 49.91 337 LEU A O 1
ATOM 2617 N N . PRO A 1 338 ? 29.685 -73.880 -39.763 1.00 50.97 338 PRO A N 1
ATOM 2618 C CA . PRO A 1 338 ? 29.687 -75.150 -40.467 1.00 50.97 338 PRO A CA 1
ATOM 2619 C C . PRO A 1 338 ? 29.165 -76.253 -39.541 1.00 50.97 338 PRO A C 1
ATOM 2621 O O . PRO A 1 338 ? 29.712 -76.491 -38.463 1.00 50.97 338 PRO A O 1
ATOM 2624 N N . SER A 1 339 ? 28.110 -76.935 -39.981 1.00 49.03 339 SER A N 1
ATOM 2625 C CA . SER A 1 339 ? 27.762 -78.268 -39.498 1.00 49.03 339 SER A CA 1
ATOM 2626 C C . SER A 1 339 ? 28.588 -79.314 -40.254 1.00 49.03 339 SER A C 1
ATOM 2628 O O . SER A 1 339 ? 28.611 -79.323 -41.484 1.00 49.03 339 SER A O 1
ATOM 2630 N N . THR A 1 340 ? 29.247 -80.130 -39.442 1.00 39.72 340 THR A N 1
ATOM 2631 C CA . THR A 1 340 ? 29.960 -81.408 -39.589 1.00 39.72 340 THR A CA 1
ATOM 2632 C C . THR A 1 340 ? 29.582 -82.352 -40.741 1.00 39.72 340 THR A C 1
ATOM 2634 O O . THR A 1 340 ? 28.525 -82.234 -41.363 1.00 39.72 340 THR A O 1
ATOM 2637 N N . PRO A 1 341 ? 30.462 -83.331 -41.006 1.00 57.88 341 PRO A N 1
ATOM 2638 C CA . PRO A 1 341 ? 30.198 -84.693 -40.508 1.00 57.88 341 PRO A CA 1
ATOM 2639 C C . PRO A 1 341 ? 31.031 -85.088 -39.288 1.00 57.88 341 PRO A C 1
ATOM 2641 O O . PRO A 1 341 ? 32.256 -84.829 -39.302 1.00 57.88 341 PRO A O 1
#